Protein AF-A0A7S0DTD4-F1 (afdb_monomer)

Secondary structure (DSSP, 8-state):
--SHHHHHHHHHHHHHHHHHHHT---S--TT----PPP-PPP-----------------PPPP----------------------------------------GGGS-TT--TTT----GGGEEEETTT--EEES--TTSSS-HHHHHHHHTT---EEE-TTSTT-S-B---TTT----TTTEEEEE-SSTT-EEEEEIIIIITTTTTTTSS--TT--EESEETTEE-TTTSPPPPHHHHHHSPP--HHHHHHHHHT-

pLDDT: mean 70.11, std 26.16, range [27.64, 98.12]

Structure (mmCIF, N/CA/C/O backbone):
data_AF-A0A7S0DTD4-F1
#
_entry.id   AF-A0A7S0DTD4-F1
#
loop_
_atom_site.group_PDB
_atom_site.id
_atom_site.type_symbol
_atom_site.label_atom_id
_atom_site.label_alt_id
_atom_site.label_comp_id
_atom_site.label_asym_id
_atom_site.label_entity_id
_atom_site.label_seq_id
_atom_site.pdbx_PDB_ins_code
_atom_site.Cartn_x
_atom_site.Cartn_y
_atom_site.Cartn_z
_atom_site.occupancy
_atom_site.B_iso_or_equiv
_atom_site.auth_seq_id
_atom_site.auth_comp_id
_atom_site.auth_asym_id
_atom_site.auth_atom_id
_atom_site.pdbx_PDB_model_num
ATOM 1 N N . MET A 1 1 ? 15.353 18.190 24.095 1.00 38.94 1 MET A N 1
ATOM 2 C CA . MET A 1 1 ? 14.547 17.124 24.740 1.00 38.94 1 MET A CA 1
ATOM 3 C C . MET A 1 1 ? 13.412 16.581 23.848 1.00 38.94 1 MET A C 1
ATOM 5 O O . MET A 1 1 ? 12.470 16.017 24.377 1.00 38.94 1 MET A O 1
ATOM 9 N N . ALA A 1 2 ? 13.501 16.670 22.510 1.00 36.34 2 ALA A N 1
ATOM 10 C CA . ALA A 1 2 ? 12.445 16.195 21.594 1.00 36.34 2 ALA A CA 1
ATOM 11 C C . ALA A 1 2 ? 12.795 14.903 20.817 1.00 36.34 2 ALA A C 1
ATOM 13 O O . ALA A 1 2 ? 11.967 14.399 20.073 1.00 36.34 2 ALA A O 1
ATOM 14 N N . GLN A 1 3 ? 14.006 14.352 20.986 1.00 34.81 3 GLN A N 1
ATOM 15 C CA . GLN A 1 3 ? 14.456 13.144 20.270 1.00 34.81 3 GLN A CA 1
ATOM 16 C C . GLN A 1 3 ? 14.185 11.826 21.020 1.00 34.81 3 GLN A C 1
ATOM 18 O O . GLN A 1 3 ? 14.247 10.762 20.417 1.00 34.81 3 GLN A O 1
ATOM 23 N N . LEU A 1 4 ? 13.847 11.872 22.315 1.00 32.34 4 LEU A N 1
ATOM 24 C CA . LEU A 1 4 ? 13.634 10.663 23.128 1.00 32.34 4 LEU A CA 1
ATOM 25 C C . LEU A 1 4 ? 12.257 10.002 22.911 1.00 32.34 4 LEU A C 1
ATOM 27 O O . LEU A 1 4 ? 12.098 8.826 23.214 1.00 32.34 4 LEU A O 1
ATOM 31 N N . THR A 1 5 ? 11.272 10.713 22.354 1.00 44.94 5 THR A N 1
ATOM 32 C CA . THR A 1 5 ? 9.914 10.185 22.121 1.00 44.94 5 THR A CA 1
ATOM 33 C C . THR A 1 5 ? 9.773 9.425 20.799 1.00 44.94 5 THR A C 1
ATOM 35 O O . THR A 1 5 ? 9.003 8.472 20.733 1.00 44.94 5 THR A O 1
ATOM 38 N N . GLN A 1 6 ? 10.546 9.776 19.764 1.00 38.22 6 GLN A N 1
ATOM 39 C CA . GLN A 1 6 ? 10.507 9.077 18.469 1.00 38.22 6 GLN A CA 1
ATOM 40 C C . GLN A 1 6 ? 11.077 7.652 18.546 1.00 38.22 6 GLN A C 1
ATOM 42 O O . GLN A 1 6 ? 10.524 6.735 17.943 1.00 38.22 6 GLN A O 1
ATOM 47 N N . VAL A 1 7 ? 12.141 7.450 19.331 1.00 42.28 7 VAL A N 1
ATOM 48 C CA . VAL A 1 7 ? 12.757 6.125 19.528 1.00 42.28 7 VAL A CA 1
ATOM 49 C C . VAL A 1 7 ? 11.828 5.192 20.314 1.00 42.28 7 VAL A C 1
ATOM 51 O O . VAL A 1 7 ? 11.725 4.015 19.985 1.00 42.28 7 VAL A O 1
ATOM 54 N N . GLY A 1 8 ? 11.091 5.723 21.299 1.00 35.44 8 GLY A N 1
ATOM 55 C CA . GLY A 1 8 ? 10.138 4.944 22.097 1.00 35.44 8 GLY A CA 1
ATOM 56 C C . GLY A 1 8 ? 8.933 4.444 21.295 1.00 35.44 8 GLY A C 1
ATOM 57 O O . GLY A 1 8 ? 8.544 3.292 21.448 1.00 35.44 8 GLY A O 1
ATOM 58 N N . MET A 1 9 ? 8.388 5.264 20.389 1.00 38.97 9 MET A N 1
ATOM 59 C CA . MET A 1 9 ? 7.273 4.845 19.526 1.00 38.97 9 MET A CA 1
ATOM 60 C C . MET A 1 9 ? 7.714 3.818 18.478 1.00 38.97 9 MET A C 1
ATOM 62 O O . MET A 1 9 ? 6.978 2.873 18.227 1.00 38.97 9 MET A O 1
ATOM 66 N N . SER A 1 10 ? 8.923 3.955 17.916 1.00 44.69 10 SER A N 1
ATOM 67 C CA . SER A 1 10 ? 9.484 2.965 16.985 1.00 44.69 10 SER A CA 1
ATOM 68 C C . SER A 1 10 ? 9.767 1.621 17.667 1.00 44.69 10 SER A C 1
ATOM 70 O O . SER A 1 10 ? 9.469 0.589 17.080 1.00 44.69 10 SER A O 1
ATOM 72 N N . GLN A 1 11 ? 10.251 1.619 18.916 1.00 49.25 11 GLN A N 1
ATOM 73 C CA . GLN A 1 11 ? 10.442 0.388 19.696 1.00 49.25 11 GLN A CA 1
ATOM 74 C C . GLN A 1 11 ? 9.122 -0.250 20.137 1.00 49.25 11 GLN A C 1
ATOM 76 O O . GLN A 1 11 ? 8.998 -1.469 20.118 1.00 49.25 11 GLN A O 1
ATOM 81 N N . GLN A 1 12 ? 8.120 0.548 20.514 1.00 52.25 12 GLN A N 1
ATOM 82 C CA . GLN A 1 12 ? 6.784 0.032 20.825 1.00 52.25 12 GLN A CA 1
ATOM 83 C C . GLN A 1 12 ? 6.097 -0.531 19.583 1.00 52.25 12 GLN A C 1
ATOM 85 O O . GLN A 1 12 ? 5.457 -1.569 19.679 1.00 52.25 12 GLN A O 1
ATOM 90 N N . MET A 1 13 ? 6.274 0.105 18.423 1.00 53.03 13 MET A N 1
ATOM 91 C CA . MET A 1 13 ? 5.798 -0.406 17.139 1.00 53.03 13 MET A CA 1
ATOM 92 C C . MET A 1 13 ? 6.510 -1.683 16.731 1.00 53.03 13 MET A C 1
ATOM 94 O O . MET A 1 13 ? 5.835 -2.637 16.372 1.00 53.03 13 MET A O 1
ATOM 98 N N . SER A 1 14 ? 7.841 -1.737 16.847 1.00 54.19 14 SER A N 1
ATOM 99 C CA . SER A 1 14 ? 8.597 -2.954 16.555 1.00 54.19 14 SER A CA 1
ATOM 100 C C . SER A 1 14 ? 8.256 -4.080 17.521 1.00 54.19 14 SER A C 1
ATOM 102 O O . SER A 1 14 ? 8.240 -5.230 17.113 1.00 54.19 14 SER A O 1
ATOM 104 N N . GLN A 1 15 ? 7.980 -3.764 18.789 1.00 52.41 15 GLN A N 1
ATOM 105 C CA . GLN A 1 15 ? 7.534 -4.751 19.765 1.00 52.41 15 GLN A CA 1
ATOM 106 C C . GLN A 1 15 ? 6.113 -5.216 19.446 1.00 52.41 15 GLN A C 1
ATOM 108 O O . GLN A 1 15 ? 5.887 -6.407 19.447 1.00 52.41 15 GLN A O 1
ATOM 113 N N . LEU A 1 16 ? 5.184 -4.327 19.079 1.00 54.09 16 LEU A N 1
ATOM 114 C CA . LEU A 1 16 ? 3.826 -4.694 18.661 1.00 54.09 16 LEU A CA 1
ATOM 115 C C . LEU A 1 16 ? 3.810 -5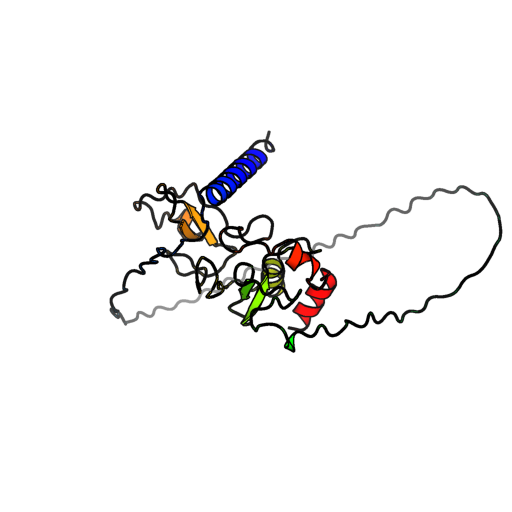.510 17.364 1.00 54.09 16 LEU A C 1
ATOM 117 O O . LEU A 1 16 ? 3.034 -6.452 17.263 1.00 54.09 16 LEU A O 1
ATOM 121 N N . THR A 1 17 ? 4.648 -5.186 16.375 1.00 51.97 17 THR A N 1
ATOM 122 C CA . THR A 1 17 ? 4.766 -5.987 15.149 1.00 51.97 17 THR A CA 1
ATOM 123 C C . THR A 1 17 ? 5.448 -7.318 15.422 1.00 51.97 17 THR A C 1
ATOM 125 O O . THR A 1 17 ? 4.955 -8.333 14.952 1.00 51.97 17 THR A O 1
ATOM 128 N N . GLN A 1 18 ? 6.505 -7.346 16.238 1.00 56.22 18 GLN A N 1
ATOM 129 C CA . GLN A 1 18 ? 7.125 -8.595 16.680 1.00 56.22 18 GLN A CA 1
ATOM 130 C C . GLN A 1 18 ? 6.192 -9.422 17.557 1.00 56.22 18 GLN A C 1
ATOM 132 O O . GLN A 1 18 ? 6.236 -10.636 17.465 1.00 56.22 18 GLN A O 1
ATOM 137 N N . ASP A 1 19 ? 5.339 -8.811 18.374 1.00 54.50 19 ASP A N 1
ATOM 138 C CA . ASP A 1 19 ? 4.328 -9.506 19.165 1.00 54.50 19 ASP A CA 1
ATOM 139 C C . ASP A 1 19 ? 3.261 -10.078 18.223 1.00 54.50 19 ASP A C 1
ATOM 141 O O . ASP A 1 19 ? 2.965 -11.260 18.319 1.00 54.50 19 ASP A O 1
ATOM 145 N N . ILE A 1 20 ? 2.784 -9.316 17.228 1.00 56.53 20 ILE A N 1
ATOM 146 C CA . ILE A 1 20 ? 1.894 -9.819 16.162 1.00 56.53 20 ILE A CA 1
ATOM 147 C C . ILE A 1 20 ? 2.540 -10.977 15.379 1.00 56.53 20 ILE A C 1
ATOM 149 O O . ILE A 1 20 ? 1.871 -11.968 15.093 1.00 56.53 20 ILE A O 1
ATOM 153 N N . ASP A 1 21 ? 3.835 -10.894 15.073 1.00 48.19 21 ASP A N 1
ATOM 154 C CA . ASP A 1 21 ? 4.578 -11.939 14.361 1.00 48.19 21 ASP A CA 1
ATOM 155 C C . ASP A 1 21 ? 4.869 -13.164 15.267 1.00 48.19 21 ASP A C 1
ATOM 157 O O . ASP A 1 21 ? 4.827 -14.306 14.807 1.00 48.19 21 ASP A O 1
ATOM 161 N N . ASN A 1 22 ? 5.105 -12.954 16.569 1.00 45.22 22 ASN A N 1
ATOM 162 C CA . ASN A 1 22 ? 5.351 -13.987 17.587 1.00 45.22 22 ASN A CA 1
ATOM 163 C C . ASN A 1 22 ? 4.065 -14.656 18.096 1.00 45.22 22 ASN A C 1
ATOM 165 O O . ASN A 1 22 ? 4.146 -15.721 18.712 1.00 45.22 22 ASN A O 1
ATOM 169 N N . LEU A 1 23 ? 2.885 -14.091 17.812 1.00 47.66 23 LEU A N 1
ATOM 170 C CA . LEU A 1 23 ? 1.573 -14.678 18.114 1.00 47.66 23 LEU A CA 1
ATOM 171 C C . LEU A 1 23 ? 1.277 -15.959 17.311 1.00 47.66 23 LEU A C 1
ATOM 173 O O . LEU A 1 23 ? 0.186 -16.512 17.422 1.00 47.66 23 LEU A O 1
ATOM 177 N N . GLY A 1 24 ? 2.231 -16.470 16.524 1.00 37.09 24 GLY A N 1
ATOM 178 C CA . GLY A 1 24 ? 2.063 -17.745 15.839 1.00 37.09 24 GLY A CA 1
ATOM 179 C C . GLY A 1 24 ? 0.917 -17.695 14.836 1.00 37.09 24 GLY A C 1
ATOM 180 O O . GLY A 1 24 ? 0.176 -18.665 14.709 1.00 37.09 24 GLY A O 1
ATOM 181 N N . ILE A 1 25 ? 0.804 -16.591 14.083 1.00 47.31 25 ILE A N 1
ATOM 182 C CA . ILE A 1 25 ? -0.035 -16.475 12.876 1.00 47.31 25 ILE A CA 1
ATOM 183 C C . ILE A 1 25 ? 0.586 -17.318 11.733 1.00 47.31 25 ILE A C 1
ATOM 185 O O . ILE A 1 25 ? 0.776 -16.878 10.598 1.00 47.31 25 ILE A O 1
ATOM 189 N N . GLY A 1 26 ? 0.991 -18.538 12.077 1.00 37.09 26 GLY A N 1
ATOM 190 C CA . GLY A 1 26 ? 1.369 -19.621 11.199 1.00 37.09 26 GLY A CA 1
ATOM 191 C C . GLY A 1 26 ? 0.138 -20.488 10.979 1.00 37.09 26 GLY A C 1
ATOM 192 O O . GLY A 1 26 ? -0.360 -21.142 11.888 1.00 37.09 26 GLY A O 1
ATOM 193 N N . ASP A 1 27 ? -0.316 -20.468 9.734 1.00 35.94 27 ASP A N 1
ATOM 194 C CA . ASP A 1 27 ? -0.953 -21.591 9.050 1.00 35.94 27 ASP A CA 1
ATOM 195 C C . ASP A 1 27 ? -2.424 -21.926 9.365 1.00 35.94 27 ASP A C 1
ATOM 197 O O . ASP A 1 27 ? -2.963 -22.823 8.719 1.00 35.94 27 ASP A O 1
ATOM 201 N N . ASP A 1 28 ? -3.135 -21.176 10.218 1.00 37.34 28 ASP A N 1
ATOM 202 C CA . ASP A 1 28 ? -4.598 -21.326 10.340 1.00 37.34 28 ASP A CA 1
ATOM 203 C C . ASP A 1 28 ? -5.334 -19.998 10.609 1.00 37.34 28 ASP A C 1
ATOM 205 O O . ASP A 1 28 ? -5.598 -19.609 11.744 1.00 37.34 28 ASP A O 1
ATOM 209 N N . LEU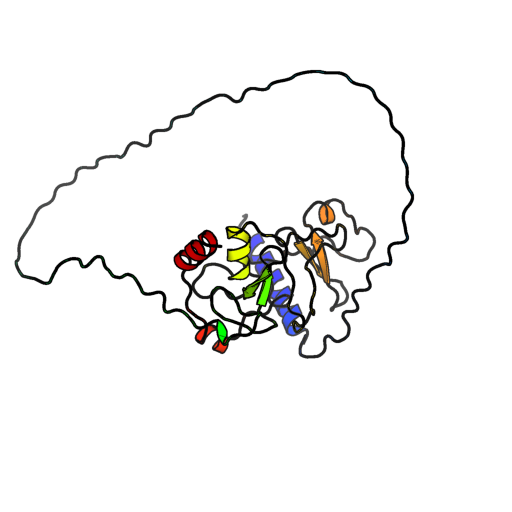 A 1 29 ? -5.666 -19.273 9.532 1.00 43.22 29 LEU A N 1
ATOM 210 C CA . LEU A 1 29 ? -6.486 -18.048 9.557 1.00 43.22 29 LEU A CA 1
ATOM 211 C C . LEU A 1 29 ? -7.905 -18.273 9.007 1.00 43.22 29 LEU A C 1
ATOM 213 O O . LEU A 1 29 ? -8.541 -17.353 8.491 1.00 43.22 29 LEU A O 1
ATOM 217 N N . THR A 1 30 ? -8.450 -19.483 9.138 1.00 35.75 30 THR A N 1
ATOM 218 C CA . THR A 1 30 ? -9.787 -19.832 8.620 1.00 35.75 30 THR A CA 1
ATOM 219 C C . THR A 1 30 ? -10.972 -19.166 9.348 1.00 35.75 30 THR A C 1
ATOM 221 O O . THR A 1 30 ? -12.121 -19.541 9.121 1.00 35.75 30 THR A O 1
ATOM 224 N N . PHE A 1 31 ? -10.753 -18.132 10.170 1.00 32.44 31 PHE A N 1
ATOM 225 C CA . PHE A 1 31 ? -11.816 -17.501 10.962 1.00 32.44 31 PHE A CA 1
ATOM 226 C C . PHE A 1 31 ? -11.745 -15.963 11.050 1.00 32.44 31 PHE A C 1
ATOM 228 O O . PHE A 1 31 ? -12.064 -15.372 12.078 1.00 32.44 31 PHE A O 1
ATOM 235 N N . LEU A 1 32 ? -11.372 -15.271 9.968 1.00 36.03 32 LEU A N 1
ATOM 236 C CA . LEU A 1 32 ? -11.686 -13.841 9.815 1.00 36.03 32 LEU A CA 1
ATOM 237 C C . LEU A 1 32 ? -13.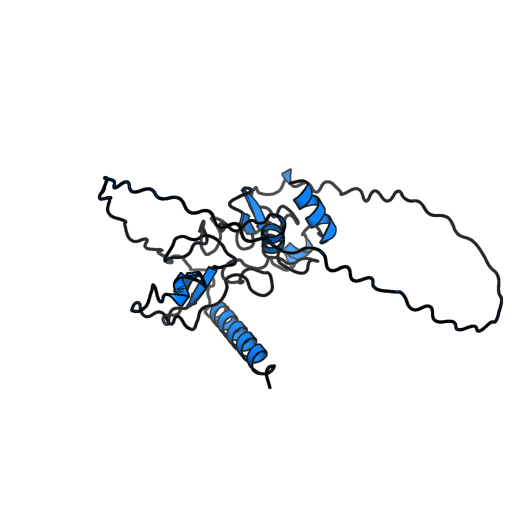045 -13.684 9.122 1.00 36.03 32 LEU A C 1
ATOM 239 O O . LEU A 1 32 ? -13.141 -13.359 7.939 1.00 36.03 32 LEU A O 1
ATOM 243 N N . GLU A 1 33 ? -14.126 -13.930 9.863 1.00 31.98 33 GLU A N 1
ATOM 244 C CA . GLU A 1 33 ? -15.475 -13.619 9.390 1.00 31.98 33 GLU A CA 1
ATOM 245 C C . GLU A 1 33 ? -15.704 -12.099 9.511 1.00 31.98 33 GLU A C 1
ATOM 247 O O . GLU A 1 33 ? -16.175 -11.582 10.527 1.00 31.98 33 GLU A O 1
ATOM 252 N N . PHE A 1 34 ? -15.334 -11.352 8.464 1.00 38.41 34 PHE A N 1
ATOM 253 C CA . PHE A 1 34 ? -15.694 -9.942 8.295 1.00 38.41 34 PHE A CA 1
ATOM 254 C C . PHE A 1 34 ? -17.214 -9.816 8.138 1.00 38.41 34 PHE A C 1
ATOM 256 O O . PHE A 1 34 ? -17.754 -9.743 7.032 1.00 38.41 34 PHE A O 1
ATOM 263 N N . LYS A 1 35 ? -17.936 -9.794 9.259 1.00 27.64 35 LYS A N 1
ATOM 264 C CA . LYS A 1 35 ? -19.388 -9.627 9.257 1.00 27.64 35 LYS A CA 1
ATOM 265 C C . LYS A 1 35 ? -19.740 -8.169 8.963 1.00 27.64 35 LYS A C 1
ATOM 267 O O . LYS A 1 35 ? -19.793 -7.316 9.850 1.00 27.64 35 LYS A O 1
ATOM 272 N N . LYS A 1 36 ? -19.957 -7.876 7.680 1.00 29.81 36 LYS A N 1
ATOM 273 C CA . LYS A 1 36 ? -20.550 -6.621 7.208 1.00 29.81 36 LYS A CA 1
ATOM 274 C C . LYS A 1 36 ? -21.972 -6.509 7.783 1.00 29.81 36 LYS A C 1
ATOM 276 O O . LYS A 1 36 ? -22.739 -7.459 7.633 1.00 29.81 36 LYS A O 1
ATOM 281 N N . PRO A 1 37 ? -22.360 -5.404 8.441 1.00 30.61 37 PRO A N 1
ATOM 282 C CA . PRO A 1 37 ? -23.756 -5.208 8.803 1.00 30.61 37 PRO A CA 1
ATOM 283 C C . PRO A 1 37 ? -24.580 -4.990 7.527 1.00 30.61 37 PRO A C 1
ATOM 285 O O . PRO A 1 37 ? -24.232 -4.155 6.690 1.00 30.61 37 PRO A O 1
ATOM 288 N N . GLU A 1 38 ? -25.656 -5.762 7.374 1.00 30.97 38 GLU A N 1
ATOM 289 C CA . GLU A 1 38 ? -26.655 -5.590 6.318 1.00 30.97 38 GLU A CA 1
ATOM 290 C C . GLU A 1 38 ? -27.266 -4.184 6.409 1.00 30.97 38 GLU A C 1
ATOM 292 O O . GLU A 1 38 ? -27.908 -3.821 7.397 1.00 30.97 38 GLU A O 1
ATOM 297 N N . SER A 1 39 ? -27.057 -3.372 5.373 1.00 31.97 39 SER A N 1
ATOM 298 C CA . SER A 1 39 ? -27.744 -2.095 5.206 1.00 31.97 39 SER A CA 1
ATOM 299 C C . SER A 1 39 ? -29.178 -2.356 4.751 1.00 31.97 39 SER A C 1
ATOM 301 O O . SER A 1 39 ? -29.390 -2.851 3.643 1.00 31.97 39 SER A O 1
ATOM 303 N N . LYS A 1 40 ? -30.150 -2.008 5.598 1.00 32.09 40 LYS A N 1
ATOM 304 C CA . LYS A 1 40 ? -31.555 -1.885 5.200 1.00 32.09 40 LYS A CA 1
ATOM 305 C C . LYS A 1 40 ? -31.749 -0.669 4.291 1.00 32.09 40 LYS A C 1
ATOM 307 O O . LYS A 1 40 ? -31.023 0.317 4.391 1.00 32.09 40 LYS A O 1
ATOM 312 N N . GLU A 1 41 ? -32.715 -0.827 3.397 1.00 31.36 41 GLU A N 1
ATOM 313 C CA . GLU A 1 41 ? -33.070 0.031 2.272 1.00 31.36 41 GLU A CA 1
ATOM 314 C C . GLU A 1 41 ? -33.545 1.444 2.654 1.00 31.36 41 GLU A C 1
ATOM 316 O O . GLU A 1 41 ? -33.804 1.766 3.811 1.00 31.36 41 GLU A O 1
ATOM 321 N N . ALA A 1 42 ? -33.600 2.265 1.606 1.00 30.36 42 ALA A N 1
ATOM 322 C CA . ALA A 1 42 ? -33.774 3.707 1.532 1.00 30.36 42 ALA A CA 1
ATOM 323 C C . ALA A 1 42 ? -35.073 4.275 2.120 1.00 30.36 42 ALA A C 1
ATOM 325 O O . ALA A 1 42 ? -36.129 3.664 1.997 1.00 30.36 42 ALA A O 1
ATOM 326 N N . GLU A 1 43 ? -35.012 5.540 2.550 1.00 29.16 43 GLU A N 1
ATOM 327 C CA . GLU A 1 43 ? -36.151 6.454 2.440 1.00 29.16 43 GLU A CA 1
ATOM 328 C C . GLU A 1 43 ? -35.717 7.795 1.828 1.00 29.16 43 GLU A C 1
ATOM 330 O O . GLU A 1 43 ? -34.783 8.468 2.260 1.00 29.16 43 GLU A O 1
ATOM 335 N N . THR A 1 44 ? -36.418 8.111 0.748 1.00 31.98 44 THR A N 1
ATOM 336 C CA . THR A 1 44 ? -36.455 9.331 -0.053 1.00 31.98 44 THR A CA 1
ATOM 337 C C . THR A 1 44 ? -36.959 10.538 0.734 1.00 31.98 44 THR A C 1
ATOM 339 O O . THR A 1 44 ? -37.987 10.424 1.394 1.00 31.98 44 THR A O 1
ATOM 342 N N . TYR A 1 45 ? -36.353 11.712 0.537 1.00 28.95 45 TYR A N 1
ATOM 343 C CA . TYR A 1 45 ? -37.052 12.996 0.660 1.00 28.95 45 TYR A CA 1
ATOM 344 C C . TYR A 1 45 ? -36.613 13.934 -0.467 1.00 28.95 45 TYR A C 1
ATOM 346 O O . TYR A 1 45 ? -35.431 14.229 -0.636 1.00 28.95 45 TYR A O 1
ATOM 354 N N . ASP A 1 46 ? -37.605 14.340 -1.249 1.00 31.53 46 ASP A N 1
ATOM 355 C CA . ASP A 1 46 ? -37.564 15.341 -2.309 1.00 31.53 46 ASP A CA 1
ATOM 356 C C . ASP A 1 46 ? -38.201 16.648 -1.780 1.00 31.53 46 ASP A C 1
ATOM 358 O O . ASP A 1 46 ? -38.930 16.622 -0.788 1.00 31.53 46 ASP A O 1
ATOM 362 N N . GLN A 1 47 ? -37.974 17.743 -2.512 1.00 33.78 47 GLN A N 1
ATOM 363 C CA . GLN A 1 47 ? -38.515 19.113 -2.404 1.00 33.78 47 GLN A CA 1
ATOM 364 C C . GLN A 1 47 ? -37.733 20.175 -1.601 1.00 33.78 47 GLN A C 1
ATOM 366 O O . GLN A 1 47 ? -37.949 20.420 -0.422 1.00 33.78 47 GLN A O 1
ATOM 371 N N . ALA A 1 48 ? -36.853 20.851 -2.353 1.00 31.70 48 ALA A N 1
ATOM 372 C CA . ALA A 1 48 ? -36.955 22.254 -2.795 1.00 31.70 48 ALA A CA 1
ATOM 373 C C . ALA A 1 48 ? -37.292 23.374 -1.789 1.00 31.70 48 ALA A C 1
ATOM 375 O O . ALA A 1 48 ? -38.436 23.481 -1.376 1.00 31.70 48 ALA A O 1
ATOM 376 N N . GLU A 1 49 ? -36.383 24.357 -1.675 1.00 34.75 49 GLU A N 1
ATOM 377 C CA . GLU A 1 49 ? -36.725 25.790 -1.731 1.00 34.75 49 GLU A CA 1
ATOM 378 C C . GLU A 1 49 ? -35.632 26.604 -2.455 1.00 34.75 49 GLU A C 1
ATOM 380 O O . GLU A 1 49 ? -34.432 26.403 -2.271 1.00 34.75 49 GLU A O 1
ATOM 385 N N . ARG A 1 50 ? -36.087 27.517 -3.323 1.00 34.88 50 ARG A N 1
ATOM 386 C CA . ARG A 1 50 ? -35.316 28.574 -3.989 1.00 34.88 50 ARG A CA 1
ATOM 387 C C . ARG A 1 50 ? -35.257 29.791 -3.071 1.00 34.88 50 ARG A C 1
ATOM 389 O O . ARG A 1 50 ? -36.326 30.289 -2.742 1.00 34.88 50 ARG A O 1
ATOM 396 N N . VAL A 1 51 ? -34.079 30.368 -2.843 1.00 39.00 51 VAL A N 1
ATOM 397 C CA . VAL A 1 51 ? -33.900 31.828 -2.722 1.00 39.00 51 VAL A CA 1
ATOM 398 C C . VAL A 1 51 ? -32.502 32.158 -3.244 1.00 39.00 51 VAL A C 1
ATOM 400 O O . VAL A 1 51 ? -31.515 31.619 -2.751 1.00 39.00 51 VAL A O 1
ATOM 403 N N . GLY A 1 52 ? -32.430 32.982 -4.289 1.00 31.23 52 GLY A N 1
ATOM 404 C CA . GLY A 1 52 ? -31.176 33.569 -4.747 1.00 31.23 52 GLY A CA 1
ATOM 405 C C . GLY A 1 52 ? -30.784 34.757 -3.876 1.00 31.23 52 GLY A C 1
ATOM 406 O O . GLY A 1 52 ? -31.652 35.395 -3.288 1.00 31.23 52 GLY A O 1
ATOM 407 N N . ASN A 1 53 ? -29.488 35.037 -3.817 1.00 34.00 53 ASN A N 1
ATOM 408 C CA . ASN A 1 53 ? -28.953 36.384 -3.969 1.00 34.00 53 ASN A CA 1
ATOM 409 C C . ASN A 1 53 ? -27.450 36.292 -4.228 1.00 34.00 53 ASN A C 1
ATOM 411 O O . ASN A 1 53 ? -26.737 35.518 -3.588 1.00 34.00 53 ASN A O 1
ATOM 415 N N . ASP A 1 54 ? -27.054 37.067 -5.226 1.00 36.84 54 ASP A N 1
ATOM 416 C CA . ASP A 1 54 ? -25.700 37.433 -5.599 1.00 36.84 54 ASP A CA 1
ATOM 417 C C . ASP A 1 54 ? -24.964 38.084 -4.422 1.00 36.84 54 ASP A C 1
ATOM 419 O O . ASP A 1 54 ? -25.596 38.783 -3.636 1.00 36.84 54 ASP A O 1
ATOM 423 N N . ASP A 1 55 ? -23.651 37.865 -4.330 1.00 37.91 55 ASP A N 1
ATOM 424 C CA . ASP A 1 55 ? -22.682 38.913 -3.992 1.00 37.91 55 ASP A CA 1
ATOM 425 C C . ASP A 1 55 ? -21.263 38.425 -4.337 1.00 37.91 55 ASP A C 1
ATOM 427 O O . ASP A 1 55 ? -20.731 37.460 -3.780 1.00 37.91 55 ASP A O 1
ATOM 431 N N . ASP A 1 56 ? -20.692 39.102 -5.332 1.00 38.81 56 ASP A N 1
ATOM 432 C CA . ASP A 1 56 ? -19.313 39.036 -5.795 1.00 38.81 56 ASP A CA 1
ATOM 433 C C . ASP A 1 56 ? -18.334 39.495 -4.702 1.00 38.81 56 ASP A C 1
ATOM 435 O O . ASP A 1 56 ? -18.378 40.649 -4.280 1.00 38.81 56 ASP A O 1
ATOM 439 N N . GLU A 1 57 ? -17.348 38.667 -4.336 1.00 39.09 57 GLU A N 1
ATOM 440 C CA . GLU A 1 57 ? -16.117 39.190 -3.732 1.00 39.09 57 GLU A CA 1
ATOM 441 C C . GLU A 1 57 ? -14.869 38.460 -4.247 1.00 39.09 57 GLU A C 1
ATOM 443 O O . GLU A 1 57 ? -14.485 37.361 -3.840 1.00 39.09 57 GLU A O 1
ATOM 448 N N . LYS A 1 58 ? -14.245 39.131 -5.213 1.00 36.94 58 LYS A N 1
ATOM 449 C CA . LYS A 1 58 ? -12.931 38.879 -5.795 1.00 36.94 58 LYS A CA 1
ATOM 450 C C . LYS A 1 58 ? -11.862 39.282 -4.772 1.00 36.94 58 LYS A C 1
ATOM 452 O O . LYS A 1 58 ? -11.755 40.461 -4.451 1.00 36.94 58 LYS A O 1
ATOM 457 N N . SER A 1 59 ? -11.041 38.340 -4.307 1.00 40.19 59 SER A N 1
ATOM 458 C CA . SER A 1 59 ? -9.805 38.659 -3.576 1.00 40.19 59 SER A CA 1
ATOM 459 C C . SER A 1 59 ? -8.582 38.304 -4.417 1.00 40.19 59 SER A C 1
ATOM 461 O O . SER A 1 59 ? -8.420 37.195 -4.927 1.00 40.19 59 SER A O 1
ATOM 463 N N . GLU A 1 60 ? -7.772 39.333 -4.623 1.00 36.19 60 GLU A N 1
ATOM 464 C CA . GLU A 1 60 ? -6.585 39.389 -5.461 1.00 36.19 60 GLU A CA 1
ATOM 465 C C . GLU A 1 60 ? -5.370 38.870 -4.674 1.00 36.19 60 GLU A C 1
ATOM 467 O O . GLU A 1 60 ? -5.149 39.253 -3.525 1.00 36.19 60 GLU A O 1
ATOM 472 N N . LEU A 1 61 ? -4.580 37.988 -5.289 1.00 38.41 61 LEU A N 1
ATOM 473 C CA . LEU A 1 61 ? -3.260 37.582 -4.799 1.00 38.41 61 LEU A CA 1
ATOM 474 C C . LEU A 1 61 ? -2.207 38.519 -5.408 1.00 38.41 61 LEU A C 1
ATOM 476 O O . LEU A 1 61 ? -2.207 38.668 -6.632 1.00 38.41 61 LEU A O 1
ATOM 480 N N . PRO A 1 62 ? -1.308 39.131 -4.616 1.00 43.19 62 PRO A N 1
ATOM 481 C CA . PRO A 1 62 ? -0.249 39.955 -5.166 1.00 43.19 62 PRO A CA 1
ATOM 482 C C . PRO A 1 62 ? 0.943 39.128 -5.656 1.00 43.19 62 PRO A C 1
ATOM 484 O O . PRO A 1 62 ? 1.253 38.036 -5.178 1.00 43.19 62 PRO A O 1
ATOM 487 N N . GLU A 1 63 ? 1.573 39.736 -6.648 1.00 36.66 63 GLU A N 1
ATOM 488 C CA . GLU A 1 63 ? 2.638 39.286 -7.524 1.00 36.66 63 GLU A CA 1
ATOM 489 C C . GLU A 1 63 ? 4.014 39.178 -6.839 1.00 36.66 63 GLU A C 1
ATOM 491 O O . GLU A 1 63 ? 4.323 39.901 -5.896 1.00 36.66 63 GLU A O 1
ATOM 496 N N . ASN A 1 64 ? 4.844 38.301 -7.412 1.00 38.81 64 ASN A N 1
ATOM 497 C CA . ASN A 1 64 ? 6.294 38.420 -7.609 1.00 38.81 64 ASN A CA 1
ATOM 498 C C . ASN A 1 64 ? 7.173 38.827 -6.412 1.00 38.81 64 ASN A C 1
ATOM 500 O O . ASN A 1 64 ? 7.332 40.002 -6.086 1.00 38.81 64 ASN A O 1
ATOM 504 N N . PHE A 1 65 ? 7.896 37.838 -5.879 1.00 34.19 65 PHE A N 1
ATOM 505 C CA . PHE A 1 65 ? 9.144 38.062 -5.154 1.00 34.19 65 PHE A CA 1
ATOM 506 C C . PHE A 1 65 ? 10.276 37.311 -5.867 1.00 34.19 65 PHE A C 1
ATOM 508 O O . PHE A 1 65 ? 10.441 36.102 -5.703 1.00 34.19 65 PHE A O 1
ATOM 515 N N . ASP A 1 66 ? 11.011 38.048 -6.699 1.00 35.72 66 ASP A N 1
ATOM 516 C CA . ASP A 1 66 ? 12.318 37.671 -7.233 1.00 35.72 66 ASP A CA 1
ATOM 517 C C . ASP A 1 66 ? 13.324 37.535 -6.082 1.00 35.72 66 ASP A C 1
ATOM 519 O O . ASP A 1 66 ? 13.446 38.427 -5.238 1.00 35.72 66 ASP A O 1
ATOM 523 N N . MET A 1 67 ? 14.076 36.434 -6.053 1.00 40.66 67 MET A N 1
ATOM 524 C CA . MET A 1 67 ? 15.255 36.320 -5.197 1.00 40.66 67 MET A CA 1
ATOM 525 C C . MET A 1 67 ? 16.396 35.661 -5.974 1.00 40.66 67 MET A C 1
ATOM 527 O O . MET A 1 67 ? 16.553 34.440 -5.996 1.00 40.66 67 MET A O 1
ATOM 531 N N . ASP A 1 68 ? 17.178 36.519 -6.628 1.00 33.91 68 ASP A N 1
ATOM 532 C CA . ASP A 1 68 ? 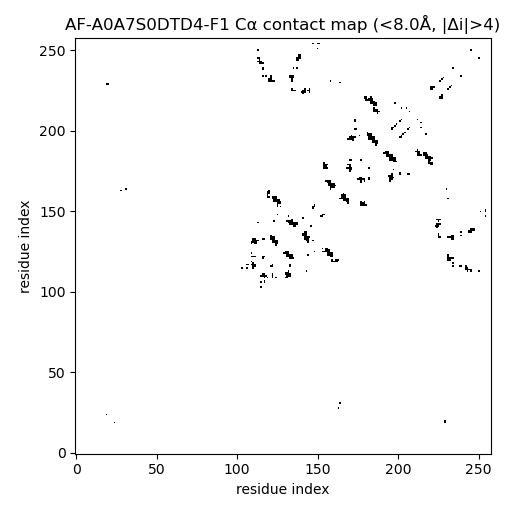18.488 36.224 -7.200 1.00 33.91 68 ASP A CA 1
ATOM 533 C C . ASP A 1 68 ? 19.439 35.679 -6.125 1.00 33.91 68 ASP A C 1
ATOM 535 O O . ASP A 1 68 ? 19.668 36.308 -5.089 1.00 33.91 68 ASP A O 1
ATOM 539 N N . MET A 1 69 ? 20.039 34.514 -6.381 1.00 41.78 69 MET A N 1
ATOM 540 C CA . MET A 1 69 ? 21.125 33.970 -5.566 1.00 41.78 69 MET A CA 1
ATOM 541 C C . MET A 1 69 ? 22.441 34.110 -6.333 1.00 41.78 69 MET A C 1
ATOM 543 O O . MET A 1 69 ? 22.804 33.272 -7.159 1.00 41.78 69 MET A O 1
ATOM 547 N N . GLN A 1 70 ? 23.150 35.205 -6.051 1.00 36.28 70 GLN A N 1
ATOM 548 C CA . GLN A 1 70 ? 24.508 35.456 -6.520 1.00 36.28 70 GLN A CA 1
ATOM 549 C C . GLN A 1 70 ? 25.499 34.389 -6.029 1.00 36.28 70 GLN A C 1
ATOM 551 O O . GLN A 1 70 ? 25.591 34.058 -4.847 1.00 36.28 70 GLN A O 1
ATOM 556 N N . VAL A 1 71 ? 26.306 33.936 -6.984 1.00 37.28 71 VAL A N 1
ATOM 557 C CA . VAL A 1 71 ? 27.505 33.107 -6.844 1.00 37.28 71 VAL A CA 1
ATOM 558 C C . VAL A 1 71 ? 28.646 33.939 -6.235 1.00 37.28 71 VAL A C 1
ATOM 560 O O . VAL A 1 71 ? 28.918 35.027 -6.748 1.00 37.28 71 VAL A O 1
ATOM 563 N N . PRO A 1 72 ? 29.380 33.462 -5.212 1.00 39.22 72 PRO A N 1
ATOM 564 C CA . PRO A 1 72 ? 30.622 34.097 -4.804 1.00 39.22 72 PRO A CA 1
ATOM 565 C C . PRO A 1 72 ? 31.814 33.492 -5.556 1.00 39.22 72 PRO A C 1
ATOM 567 O O . PRO A 1 72 ? 32.182 32.334 -5.360 1.00 39.22 72 PRO A O 1
ATOM 570 N N . SER A 1 73 ? 32.446 34.322 -6.387 1.00 31.66 73 SER A N 1
ATOM 571 C CA . SER A 1 73 ? 33.800 34.118 -6.904 1.00 31.66 73 SER A CA 1
ATOM 572 C C . SER A 1 73 ? 34.818 34.214 -5.765 1.00 31.66 73 SER A C 1
ATOM 574 O O . SER A 1 73 ? 34.916 35.246 -5.103 1.00 31.66 73 SER A O 1
ATOM 576 N N . GLY A 1 74 ? 35.598 33.152 -5.561 1.00 32.12 74 GLY A N 1
ATOM 577 C CA . GLY A 1 74 ? 36.718 33.100 -4.623 1.00 32.12 74 GLY A CA 1
ATOM 578 C C . GLY A 1 74 ? 38.005 32.700 -5.339 1.00 32.12 74 GLY A C 1
ATOM 579 O O . GLY A 1 74 ? 38.166 31.565 -5.769 1.00 32.12 74 GLY A O 1
ATOM 580 N N . THR A 1 75 ? 38.903 33.667 -5.476 1.00 31.23 75 THR A N 1
ATOM 581 C CA . THR A 1 75 ? 40.267 33.577 -6.008 1.00 31.23 75 THR A CA 1
ATOM 582 C C . THR A 1 75 ? 41.199 32.786 -5.082 1.00 31.23 75 THR A C 1
ATOM 584 O O . THR A 1 75 ? 41.195 33.026 -3.877 1.00 31.23 75 THR A O 1
ATOM 587 N N . GLY A 1 76 ? 42.070 31.935 -5.634 1.00 31.62 76 GLY A N 1
ATOM 588 C CA . GLY A 1 76 ? 43.134 31.272 -4.872 1.00 31.62 76 GLY A CA 1
ATOM 589 C C . GLY A 1 76 ? 44.087 30.469 -5.758 1.00 31.62 76 GLY A C 1
ATOM 590 O O . GLY A 1 76 ? 43.835 29.314 -6.070 1.00 31.62 76 GLY A O 1
ATOM 591 N N . SER A 1 77 ? 45.170 31.114 -6.176 1.00 35.56 77 SER A N 1
ATOM 592 C CA . SER A 1 77 ? 46.293 30.594 -6.962 1.00 35.56 77 SER A CA 1
ATOM 593 C C . SER A 1 77 ? 47.265 29.734 -6.141 1.00 35.56 77 SER A C 1
ATOM 595 O O . SER A 1 77 ? 47.711 30.193 -5.092 1.00 35.56 77 SER A O 1
ATOM 597 N N . ALA A 1 78 ? 47.705 28.588 -6.674 1.00 35.41 78 ALA A N 1
ATOM 598 C CA . ALA A 1 78 ? 49.041 28.022 -6.434 1.00 35.41 78 ALA A CA 1
ATOM 599 C C . ALA A 1 78 ? 49.418 27.018 -7.545 1.00 35.41 78 ALA A C 1
ATOM 601 O O . ALA A 1 78 ? 48.587 26.233 -7.989 1.00 35.41 78 ALA A O 1
ATOM 602 N N . GLN A 1 79 ? 50.665 27.122 -8.007 1.00 34.72 79 GLN A N 1
ATOM 603 C CA . GLN A 1 79 ? 51.294 26.442 -9.147 1.00 34.72 79 GLN A CA 1
ATOM 604 C C . GLN A 1 79 ? 52.006 25.127 -8.760 1.00 34.72 79 GLN A C 1
ATOM 606 O O . GLN A 1 79 ? 52.185 24.866 -7.572 1.00 34.72 79 GLN A O 1
ATOM 611 N N . LEU A 1 80 ? 52.520 24.454 -9.811 1.00 38.19 80 LEU A N 1
ATOM 612 C CA . LEU A 1 80 ? 53.562 23.402 -9.915 1.00 38.19 80 LEU A CA 1
ATOM 613 C C . LEU A 1 80 ? 53.029 21.963 -10.071 1.00 38.19 80 LEU A C 1
ATOM 615 O O . LEU A 1 80 ? 52.171 21.555 -9.302 1.00 38.19 80 LEU A O 1
ATOM 619 N N . GLU A 1 81 ? 53.525 21.084 -10.950 1.00 36.50 81 GLU A N 1
ATOM 620 C CA . GLU A 1 81 ? 54.306 21.118 -12.208 1.00 36.50 81 GLU A CA 1
ATOM 621 C C . GLU A 1 81 ? 54.350 19.648 -12.722 1.00 36.50 81 GLU A C 1
ATOM 623 O O . GLU A 1 81 ? 54.372 18.728 -11.909 1.00 36.50 81 GLU A O 1
ATOM 628 N N . ASP A 1 82 ? 54.316 19.462 -14.048 1.00 35.94 82 ASP A N 1
ATOM 629 C CA . ASP A 1 82 ? 54.757 18.330 -14.900 1.00 35.94 82 ASP A CA 1
ATOM 630 C C . ASP A 1 82 ? 54.698 16.845 -14.443 1.00 35.94 82 ASP A C 1
ATOM 632 O O . ASP A 1 82 ? 55.345 16.431 -13.486 1.00 35.94 82 ASP A O 1
ATOM 636 N N . LEU A 1 83 ? 54.092 15.975 -15.281 1.00 39.75 83 LEU A N 1
ATOM 637 C CA . LEU A 1 83 ? 54.814 15.017 -16.155 1.00 39.75 83 LEU A CA 1
ATOM 638 C C . L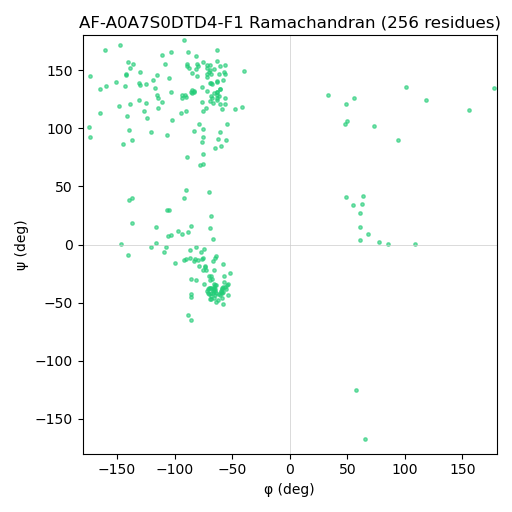EU A 1 83 ? 53.869 14.095 -16.977 1.00 39.75 83 LEU A C 1
ATOM 640 O O . LEU A 1 83 ? 52.908 13.518 -16.484 1.00 39.75 83 LEU A O 1
ATOM 644 N N . LYS A 1 84 ? 54.228 13.978 -18.262 1.00 37.12 84 LYS A N 1
ATOM 645 C CA . LYS A 1 84 ? 53.700 13.210 -19.412 1.00 37.12 84 LYS A CA 1
ATOM 646 C C . LYS A 1 84 ? 53.189 11.766 -19.219 1.00 37.12 84 LYS A C 1
ATOM 648 O O . LYS A 1 84 ? 53.858 10.946 -18.599 1.00 37.12 84 LYS A O 1
ATOM 653 N N . GLY A 1 85 ? 52.209 11.442 -20.078 1.00 29.86 85 GLY A N 1
ATOM 654 C CA . GLY A 1 85 ? 51.983 10.138 -20.735 1.00 29.86 85 GLY A CA 1
ATOM 655 C C . GLY A 1 85 ? 50.639 9.518 -20.346 1.00 29.86 85 GLY A C 1
ATOM 656 O O . GLY A 1 85 ? 50.381 9.364 -19.166 1.00 29.86 85 GLY A O 1
ATOM 657 N N . GLY A 1 86 ? 49.711 9.142 -21.220 1.00 30.08 86 GLY A N 1
ATOM 658 C CA . GLY A 1 86 ? 49.673 8.972 -22.669 1.00 30.08 86 GLY A CA 1
ATOM 659 C C . GLY A 1 86 ? 48.545 7.965 -22.933 1.00 30.08 86 GLY A C 1
ATOM 660 O O . GLY A 1 86 ? 48.654 6.845 -22.451 1.00 30.08 86 GLY A O 1
ATOM 661 N N . ASP A 1 87 ? 47.501 8.434 -23.624 1.00 36.72 87 ASP A N 1
ATOM 662 C CA . ASP A 1 87 ? 46.450 7.732 -24.386 1.00 36.72 87 ASP A CA 1
ATOM 663 C C . ASP A 1 87 ? 45.589 6.650 -23.706 1.00 36.72 87 ASP A C 1
ATOM 665 O O . ASP A 1 87 ? 46.113 5.688 -23.166 1.00 36.72 87 ASP A O 1
ATOM 669 N N . LEU A 1 88 ? 44.256 6.812 -23.782 1.00 42.88 88 LEU A N 1
ATOM 670 C CA . LEU A 1 88 ? 43.289 5.873 -24.388 1.00 42.88 88 LEU A CA 1
ATOM 671 C C . LEU A 1 88 ? 41.876 6.518 -24.389 1.00 42.88 88 LEU A C 1
ATOM 673 O O . LEU A 1 88 ? 41.218 6.594 -23.355 1.00 42.88 88 LEU A O 1
ATOM 677 N N . ASP A 1 89 ? 41.499 7.028 -25.568 1.00 40.12 89 ASP A N 1
ATOM 678 C CA . ASP A 1 89 ? 40.184 6.991 -26.245 1.00 40.12 89 ASP A CA 1
ATOM 679 C C . ASP A 1 89 ? 38.914 7.352 -25.438 1.00 40.12 89 ASP A C 1
ATOM 681 O O . ASP A 1 89 ? 38.469 6.625 -24.559 1.00 40.12 89 ASP A O 1
ATOM 685 N N . ALA A 1 90 ? 38.359 8.553 -25.632 1.00 45.12 90 ALA A N 1
ATOM 686 C CA . ALA A 1 90 ? 37.358 8.896 -26.658 1.00 45.12 90 ALA A CA 1
ATOM 687 C C . ALA A 1 90 ? 35.958 8.327 -26.354 1.00 45.12 90 ALA A C 1
ATOM 689 O O . ALA A 1 90 ? 35.671 7.155 -26.575 1.00 45.12 90 ALA A O 1
ATOM 690 N N . ASP A 1 91 ? 35.110 9.234 -25.863 1.00 43.09 91 ASP A N 1
ATOM 691 C CA . ASP A 1 91 ? 33.676 9.099 -25.624 1.00 43.09 91 ASP A CA 1
ATOM 692 C C . ASP A 1 91 ? 32.931 8.361 -26.753 1.00 43.09 91 ASP A C 1
ATOM 694 O O . ASP A 1 91 ? 32.837 8.861 -27.877 1.00 43.09 91 ASP A O 1
ATOM 698 N N . ASP A 1 92 ? 32.328 7.215 -26.426 1.00 40.00 92 ASP A N 1
ATOM 699 C CA . ASP A 1 92 ? 31.228 6.620 -27.190 1.00 40.00 92 ASP A CA 1
ATOM 700 C C . ASP A 1 92 ? 29.905 6.907 -26.449 1.00 40.00 92 ASP A C 1
ATOM 702 O O . ASP A 1 92 ? 29.664 6.340 -25.381 1.00 40.00 92 ASP A O 1
ATOM 706 N N . PRO A 1 93 ? 29.038 7.808 -26.949 1.00 46.22 93 PRO A N 1
ATOM 707 C CA . PRO A 1 93 ? 27.768 8.139 -26.318 1.00 46.22 93 PRO A CA 1
ATOM 708 C C . PRO A 1 93 ? 26.644 7.230 -26.838 1.00 46.22 93 PRO A C 1
ATOM 710 O O . PRO A 1 93 ? 25.578 7.724 -27.208 1.00 46.22 93 PRO A O 1
ATOM 713 N N . ASN A 1 94 ? 26.873 5.916 -26.900 1.00 42.31 94 ASN A N 1
ATOM 714 C CA . ASN A 1 94 ? 25.865 4.967 -27.370 1.00 42.31 94 ASN A CA 1
ATOM 715 C C . ASN A 1 94 ? 25.757 3.688 -26.528 1.00 42.31 94 ASN A C 1
ATOM 717 O O . ASN A 1 94 ? 25.484 2.611 -27.055 1.00 42.31 94 ASN A O 1
ATOM 721 N N . ASP A 1 95 ? 25.857 3.811 -25.203 1.00 44.34 95 ASP A N 1
ATOM 722 C CA . ASP A 1 95 ? 25.209 2.850 -24.307 1.00 44.34 95 ASP A CA 1
ATOM 723 C C . ASP A 1 95 ? 23.710 3.183 -24.230 1.00 44.34 95 ASP A C 1
ATOM 725 O O . ASP A 1 95 ? 23.162 3.610 -23.210 1.00 44.34 95 ASP A O 1
ATOM 729 N N . GLU A 1 96 ? 23.013 2.967 -25.349 1.00 46.97 96 GLU A N 1
ATOM 730 C CA . GLU A 1 96 ? 21.624 2.532 -25.300 1.00 46.97 96 GLU A CA 1
ATOM 731 C C . GLU A 1 96 ? 21.630 1.199 -24.555 1.00 46.97 96 GLU A C 1
ATOM 733 O O . GLU A 1 96 ? 21.733 0.126 -25.150 1.00 46.97 96 GLU A O 1
ATOM 738 N N . GLU A 1 97 ? 21.599 1.288 -23.225 1.00 49.62 97 GLU A N 1
ATOM 739 C CA . GLU A 1 97 ? 21.437 0.184 -22.299 1.00 49.62 97 GLU A CA 1
ATOM 740 C C . GLU A 1 97 ? 20.149 -0.529 -22.713 1.00 49.62 97 GLU A C 1
ATOM 742 O O . GLU A 1 97 ? 19.041 -0.146 -22.327 1.00 49.62 97 GLU A O 1
ATOM 747 N N . GLN A 1 98 ? 20.300 -1.503 -23.616 1.00 43.59 98 GLN A N 1
ATOM 748 C CA . GLN A 1 98 ? 19.225 -2.313 -24.147 1.00 43.59 98 GLN A CA 1
ATOM 749 C C . GLN A 1 98 ? 18.534 -2.895 -22.933 1.00 43.59 98 GLN A C 1
ATOM 751 O O . GLN A 1 98 ? 19.053 -3.798 -22.270 1.00 43.59 98 GLN A O 1
ATOM 756 N N . VAL A 1 99 ? 17.374 -2.331 -22.613 1.00 50.31 99 VAL A N 1
ATOM 757 C CA . VAL A 1 99 ? 16.497 -2.835 -21.576 1.00 50.31 99 VAL A CA 1
ATOM 758 C C . VAL A 1 99 ? 16.104 -4.221 -22.059 1.00 50.31 99 VAL A C 1
ATOM 760 O O . VAL A 1 99 ? 15.162 -4.347 -22.836 1.00 50.31 99 VAL A O 1
ATOM 763 N N . LYS A 1 100 ? 16.876 -5.250 -21.673 1.00 47.09 100 LYS A N 1
ATOM 764 C CA . LYS A 1 100 ? 16.595 -6.642 -22.021 1.00 47.09 100 LYS A CA 1
ATOM 765 C C . LYS A 1 100 ? 15.126 -6.858 -21.716 1.00 47.09 100 LYS A C 1
ATOM 767 O O . LYS A 1 100 ? 14.708 -6.670 -20.569 1.00 47.09 100 LYS A O 1
ATOM 772 N N . GLU A 1 101 ? 14.362 -7.156 -22.762 1.00 52.56 101 GLU A N 1
ATOM 773 C CA . GLU A 1 101 ? 12.933 -7.399 -22.680 1.00 52.56 101 GLU A CA 1
ATOM 774 C C . GLU A 1 101 ? 12.755 -8.596 -21.745 1.00 52.56 101 GLU A C 1
ATOM 776 O O . GLU A 1 101 ? 13.015 -9.743 -22.099 1.00 52.56 101 GLU A O 1
ATOM 781 N N . TYR A 1 102 ? 12.467 -8.306 -20.478 1.00 58.91 102 TYR A N 1
ATOM 782 C CA . TYR A 1 102 ? 12.268 -9.334 -19.475 1.00 58.91 102 TYR A CA 1
ATOM 783 C C . TYR A 1 102 ? 10.957 -10.027 -19.825 1.00 58.91 102 TYR A C 1
ATOM 785 O O . TYR A 1 102 ? 9.932 -9.358 -19.963 1.00 58.91 102 TYR A O 1
ATOM 793 N N . ASP A 1 103 ? 10.996 -11.345 -20.022 1.00 64.44 103 ASP A N 1
ATOM 794 C CA . ASP A 1 103 ? 9.850 -12.081 -20.546 1.00 64.44 103 ASP A CA 1
ATOM 795 C C . ASP A 1 103 ? 8.758 -12.268 -19.482 1.00 64.44 103 ASP A C 1
ATOM 797 O O . ASP A 1 103 ? 8.578 -13.333 -18.887 1.00 64.44 103 ASP A O 1
ATOM 801 N N . PHE A 1 104 ? 7.992 -11.202 -19.259 1.00 70.69 104 PHE A N 1
ATOM 802 C CA . PHE A 1 104 ? 6.813 -11.195 -18.402 1.00 70.69 104 PHE A CA 1
ATOM 803 C C . PHE A 1 104 ? 5.687 -12.102 -18.930 1.00 70.69 104 PHE A C 1
ATOM 805 O O . PHE A 1 104 ? 4.724 -12.328 -18.199 1.00 70.69 104 PHE A O 1
ATOM 812 N N . LYS A 1 105 ? 5.766 -12.637 -20.163 1.00 69.56 105 LYS A N 1
ATOM 813 C CA . LYS A 1 105 ? 4.698 -13.474 -20.745 1.00 69.56 105 LYS A CA 1
ATOM 814 C C . LYS A 1 105 ? 4.627 -14.857 -20.109 1.00 69.56 105 LYS A C 1
ATOM 816 O O . LYS A 1 105 ? 3.582 -15.495 -20.168 1.00 69.56 105 LYS A O 1
ATOM 821 N N . THR A 1 106 ? 5.717 -15.309 -19.495 1.00 80.50 106 THR A N 1
ATOM 822 C CA . THR A 1 106 ? 5.765 -16.583 -18.764 1.00 80.50 106 THR A CA 1
ATOM 823 C C . THR A 1 106 ? 5.311 -16.454 -17.310 1.00 80.50 106 THR A C 1
ATOM 825 O O . THR A 1 106 ? 5.091 -17.466 -16.644 1.00 80.50 106 THR A O 1
ATOM 828 N N . LEU A 1 107 ? 5.153 -15.224 -16.808 1.00 86.50 107 LEU A N 1
ATOM 829 C CA . LEU A 1 107 ? 4.813 -14.970 -15.415 1.00 86.50 107 LEU A CA 1
ATOM 830 C C . LEU A 1 107 ? 3.295 -14.968 -15.173 1.00 86.50 107 LEU A C 1
ATOM 832 O O . LEU A 1 107 ? 2.524 -14.578 -16.053 1.00 86.50 107 LEU A O 1
ATOM 836 N N . PRO A 1 108 ? 2.847 -15.327 -13.953 1.00 90.00 108 PRO A N 1
ATOM 837 C CA . PRO A 1 108 ? 1.441 -15.231 -13.569 1.00 90.00 108 PRO A CA 1
ATOM 838 C C . PRO A 1 108 ? 0.890 -13.813 -13.741 1.00 90.00 108 PRO A C 1
ATOM 840 O O . PRO A 1 108 ? 1.622 -12.835 -13.614 1.00 90.00 108 PRO A O 1
ATOM 843 N N . GLU A 1 109 ? -0.421 -13.670 -13.941 1.00 91.62 109 GLU A N 1
ATOM 844 C CA . GLU A 1 109 ? -1.064 -12.360 -14.148 1.00 91.62 109 GLU A CA 1
ATOM 845 C C . GLU A 1 109 ? -0.756 -11.344 -13.024 1.00 91.62 109 GLU A C 1
ATOM 847 O O . GLU A 1 109 ? -0.570 -10.147 -13.287 1.00 91.62 109 GLU A O 1
ATOM 852 N N . HIS A 1 110 ? -0.631 -11.838 -11.786 1.00 93.81 110 HIS A N 1
ATOM 853 C CA . HIS A 1 110 ? -0.413 -11.063 -10.562 1.00 93.81 110 HIS A CA 1
ATOM 854 C C . HIS A 1 110 ? 1.058 -10.727 -10.251 1.00 93.81 110 HIS A C 1
ATOM 856 O O . HI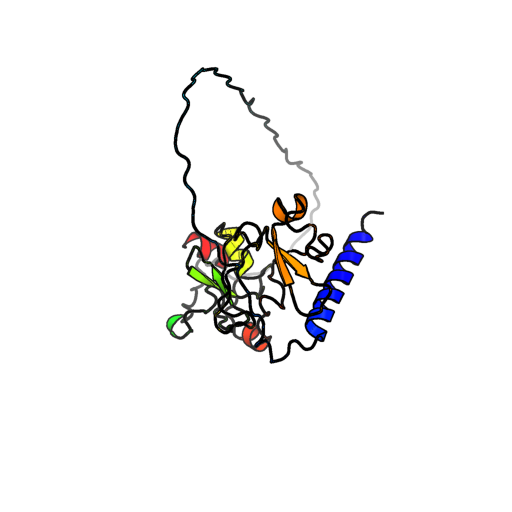S A 1 110 ? 1.380 -10.335 -9.131 1.00 93.81 110 HIS A O 1
ATOM 862 N N . HIS A 1 111 ? 1.971 -10.850 -11.218 1.00 95.06 111 HIS A N 1
ATOM 863 C CA . HIS A 1 111 ? 3.368 -10.463 -11.017 1.00 95.06 111 HIS A CA 1
ATOM 864 C C . HIS A 1 111 ? 3.554 -8.943 -10.871 1.00 95.06 111 HIS A C 1
ATOM 866 O O . HIS A 1 111 ? 2.895 -8.138 -11.536 1.00 95.06 111 HIS A O 1
ATOM 872 N N . CYS A 1 112 ? 4.534 -8.540 -10.066 1.00 95.88 112 CYS A N 1
ATOM 873 C CA . CYS A 1 112 ? 4.964 -7.158 -9.936 1.00 95.88 112 CYS A CA 1
ATOM 874 C C . CYS A 1 112 ? 5.470 -6.627 -11.280 1.00 95.88 112 CYS A C 1
ATOM 876 O O . CYS A 1 112 ? 6.454 -7.133 -11.821 1.00 95.88 112 CYS A O 1
ATOM 878 N N . ARG A 1 113 ? 4.844 -5.561 -11.787 1.00 95.06 113 ARG A N 1
ATOM 879 C CA . ARG A 1 113 ? 5.202 -4.954 -13.080 1.00 95.06 113 ARG A CA 1
ATOM 880 C C . ARG A 1 113 ? 6.581 -4.292 -13.117 1.00 95.06 113 ARG A C 1
ATOM 882 O O . ARG A 1 113 ? 7.078 -4.012 -14.200 1.00 95.06 113 ARG A O 1
ATOM 889 N N . TYR A 1 114 ? 7.207 -4.066 -11.964 1.00 94.06 114 TYR A N 1
ATOM 890 C CA . TYR A 1 114 ? 8.592 -3.606 -11.902 1.00 94.06 114 TYR A CA 1
ATOM 891 C C . TYR A 1 114 ? 9.570 -4.782 -11.964 1.00 94.06 114 TYR A C 1
ATOM 893 O O . TYR A 1 114 ? 10.317 -4.907 -12.932 1.00 94.06 114 TYR A O 1
ATOM 901 N N . CYS A 1 115 ? 9.560 -5.660 -10.955 1.00 93.06 115 CYS A N 1
ATOM 902 C CA . CYS A 1 115 ? 10.629 -6.644 -10.762 1.00 93.06 115 CYS A CA 1
ATOM 903 C C . CYS A 1 115 ? 10.262 -8.109 -11.060 1.00 93.06 115 CYS A C 1
ATOM 905 O O . CYS A 1 115 ? 11.144 -8.963 -11.016 1.00 93.06 115 CYS A O 1
ATOM 907 N N . GLY A 1 116 ? 8.991 -8.423 -11.336 1.00 92.50 116 GLY A N 1
ATOM 908 C CA . GLY A 1 116 ? 8.536 -9.782 -11.669 1.00 92.50 116 GLY A CA 1
ATOM 909 C C . GLY A 1 116 ? 8.205 -10.701 -10.482 1.00 92.50 116 GLY A C 1
ATOM 910 O O . GLY A 1 116 ? 7.789 -11.840 -10.696 1.00 92.50 116 GLY A O 1
ATOM 911 N N . ILE A 1 117 ? 8.330 -10.231 -9.234 1.00 94.50 117 ILE A N 1
ATOM 912 C CA . ILE A 1 117 ? 7.911 -11.001 -8.045 1.00 94.50 117 ILE A CA 1
ATOM 913 C C . ILE A 1 117 ? 6.413 -11.303 -8.107 1.00 94.50 117 ILE A C 1
ATOM 915 O O . ILE A 1 117 ? 5.618 -10.408 -8.380 1.00 94.50 117 ILE A O 1
ATOM 919 N N . HIS A 1 118 ? 6.028 -12.544 -7.822 1.00 94.50 118 HIS A N 1
ATOM 920 C CA . HIS A 1 118 ? 4.655 -13.029 -7.981 1.00 94.50 118 HIS A CA 1
ATOM 921 C C . HIS A 1 118 ? 4.172 -13.900 -6.810 1.00 94.50 118 HIS A C 1
ATOM 923 O O . HIS A 1 118 ? 3.189 -14.614 -6.956 1.00 94.50 118 HIS A O 1
ATOM 929 N N . ALA A 1 119 ? 4.816 -13.848 -5.640 1.00 93.88 119 ALA A N 1
ATOM 930 C CA . ALA A 1 119 ? 4.249 -14.468 -4.442 1.00 93.88 119 ALA A CA 1
ATOM 931 C C . ALA A 1 119 ? 2.928 -13.797 -4.058 1.00 93.88 119 ALA A C 1
ATOM 933 O O . ALA A 1 119 ? 2.883 -12.587 -3.833 1.00 93.88 119 ALA A O 1
ATOM 934 N N . SER A 1 120 ? 1.867 -14.592 -3.915 1.00 94.31 120 SER A N 1
ATOM 935 C CA . SER A 1 120 ? 0.514 -14.124 -3.596 1.00 94.31 120 SER A CA 1
ATOM 936 C C . SER A 1 120 ? 0.432 -13.295 -2.311 1.00 94.31 120 SER A C 1
ATOM 938 O O . SER A 1 120 ? -0.300 -12.313 -2.267 1.00 94.31 120 SER A O 1
ATOM 940 N N . SER A 1 121 ? 1.213 -13.637 -1.284 1.00 94.56 121 SER A N 1
ATOM 941 C CA . SER A 1 121 ? 1.260 -12.893 -0.018 1.00 94.56 121 SER A CA 1
ATOM 942 C C . SER A 1 121 ? 2.041 -11.581 -0.091 1.00 94.56 121 SER A C 1
ATOM 944 O O . SER A 1 121 ? 1.987 -10.793 0.849 1.00 94.56 121 SER A O 1
ATOM 946 N N . SER A 1 122 ? 2.798 -11.365 -1.166 1.00 95.56 122 SER A N 1
ATOM 947 C CA . SER A 1 122 ? 3.748 -10.258 -1.288 1.00 95.56 122 SER A CA 1
ATOM 948 C C . SER A 1 122 ? 3.403 -9.272 -2.392 1.00 95.56 122 SER A C 1
ATOM 950 O O . SER A 1 122 ? 4.153 -8.317 -2.603 1.00 95.56 122 SER A O 1
ATOM 952 N N . VAL A 1 123 ? 2.291 -9.489 -3.098 1.00 96.44 123 VAL A N 1
ATOM 953 C CA . VAL A 1 123 ? 1.803 -8.626 -4.174 1.00 96.44 123 VAL A CA 1
ATOM 954 C C . VAL A 1 123 ? 0.470 -7.983 -3.817 1.00 96.44 123 VAL A C 1
ATOM 956 O O . VAL A 1 123 ? -0.387 -8.565 -3.160 1.00 96.44 123 VAL A O 1
ATOM 959 N N . VAL A 1 124 ? 0.301 -6.760 -4.300 1.00 97.44 124 VAL A N 1
ATOM 960 C CA . VAL A 1 124 ? -0.872 -5.916 -4.103 1.00 97.44 124 VAL A CA 1
ATOM 961 C C . VAL A 1 124 ? -1.317 -5.402 -5.460 1.00 97.44 124 VAL A C 1
ATOM 963 O O . VAL A 1 124 ? -0.493 -4.991 -6.287 1.00 97.44 124 VAL A O 1
ATOM 966 N N . ARG A 1 125 ? -2.625 -5.400 -5.701 1.00 97.94 125 ARG A N 1
ATOM 967 C CA . ARG A 1 125 ? -3.209 -4.860 -6.923 1.00 97.94 125 ARG A CA 1
ATOM 968 C C . ARG A 1 125 ? -3.600 -3.409 -6.711 1.00 97.94 125 ARG A C 1
ATOM 970 O O . ARG A 1 125 ? -4.349 -3.088 -5.795 1.00 97.94 125 ARG A O 1
ATOM 977 N N . CYS A 1 126 ? -3.167 -2.528 -7.604 1.00 98.12 126 CYS A N 1
ATOM 978 C CA . CYS A 1 126 ? -3.732 -1.188 -7.677 1.00 98.12 126 CYS A CA 1
ATOM 979 C C . CYS A 1 126 ? -5.107 -1.250 -8.353 1.00 98.12 126 CYS A C 1
ATOM 981 O O . CYS A 1 126 ? -5.232 -1.686 -9.499 1.00 98.12 126 CYS A O 1
ATOM 983 N N . ASN A 1 127 ? -6.150 -0.772 -7.678 1.00 97.12 127 ASN A N 1
ATOM 984 C CA . ASN A 1 127 ? -7.514 -0.830 -8.200 1.00 97.12 127 ASN A CA 1
ATOM 985 C C . ASN A 1 127 ? -7.794 0.207 -9.298 1.00 97.12 127 ASN A C 1
ATOM 987 O O . ASN A 1 127 ? -8.813 0.081 -9.975 1.00 97.12 127 ASN A O 1
ATOM 991 N N . ILE A 1 128 ? -6.905 1.182 -9.512 1.00 97.00 128 ILE A N 1
ATOM 992 C CA . ILE A 1 128 ? -7.071 2.231 -10.528 1.00 97.00 128 ILE A CA 1
ATOM 993 C C . ILE A 1 128 ? -6.501 1.763 -11.872 1.00 97.00 128 ILE A C 1
ATOM 995 O O . ILE A 1 128 ? -7.254 1.593 -12.825 1.00 97.00 128 ILE A O 1
ATOM 999 N N . CYS A 1 129 ? -5.204 1.450 -11.940 1.00 96.50 129 CYS A N 1
ATOM 1000 C CA . CYS A 1 129 ? -4.564 0.966 -13.173 1.00 96.50 129 CYS A CA 1
ATOM 1001 C C . CYS A 1 129 ? -4.658 -0.555 -13.380 1.00 96.50 129 CYS A C 1
ATOM 1003 O O . CYS A 1 129 ? -4.206 -1.063 -14.403 1.00 96.50 129 CYS A O 1
ATOM 1005 N N . LYS A 1 130 ? -5.202 -1.293 -12.400 1.00 96.00 130 LYS A N 1
ATOM 1006 C CA . LYS A 1 130 ? -5.365 -2.760 -12.403 1.00 96.00 130 LYS A CA 1
ATOM 1007 C C . LYS A 1 130 ? -4.057 -3.562 -12.508 1.00 96.00 130 LYS A C 1
ATOM 1009 O O . LYS A 1 130 ? -4.120 -4.767 -12.745 1.00 96.00 130 LYS A O 1
ATOM 1014 N N . LYS A 1 131 ? -2.900 -2.928 -12.285 1.00 96.25 131 LYS A N 1
ATOM 1015 C CA . LYS A 1 131 ? -1.565 -3.554 -12.269 1.00 96.25 131 LYS A CA 1
ATOM 1016 C C . LYS A 1 131 ? -1.201 -4.057 -10.866 1.00 96.25 131 LYS A C 1
ATOM 1018 O O . LYS A 1 131 ? -1.712 -3.549 -9.866 1.00 96.25 131 LYS A O 1
ATOM 1023 N N . TRP A 1 132 ? -0.308 -5.043 -10.808 1.00 97.38 132 TRP A N 1
ATOM 1024 C CA . TRP A 1 132 ? 0.186 -5.647 -9.569 1.00 97.38 132 TRP A CA 1
ATOM 1025 C C . TRP A 1 132 ? 1.603 -5.178 -9.245 1.00 97.38 132 TRP A C 1
ATOM 1027 O O . TRP A 1 132 ? 2.437 -5.014 -10.141 1.00 97.38 132 TRP A O 1
ATOM 1037 N N . PHE A 1 133 ? 1.883 -4.992 -7.956 1.00 97.50 133 PHE A N 1
ATOM 1038 C CA . PHE A 1 133 ? 3.177 -4.553 -7.439 1.00 97.50 133 PHE A CA 1
ATOM 1039 C C . PHE A 1 133 ? 3.499 -5.267 -6.131 1.00 97.50 133 PHE A C 1
ATOM 1041 O O . PHE A 1 133 ? 2.598 -5.550 -5.350 1.00 97.50 133 PHE A O 1
ATOM 1048 N N . CYS A 1 134 ? 4.774 -5.561 -5.881 1.00 97.00 134 CYS A N 1
ATOM 1049 C CA . CYS A 1 134 ? 5.181 -6.222 -4.646 1.00 97.00 134 CYS A CA 1
ATOM 1050 C C . CYS A 1 134 ? 5.471 -5.233 -3.505 1.00 97.00 134 CYS A C 1
ATOM 1052 O O . CYS A 1 134 ? 5.656 -4.032 -3.728 1.00 97.00 134 CYS A O 1
ATOM 1054 N N . ASN A 1 135 ? 5.557 -5.760 -2.281 1.00 96.69 135 ASN A N 1
ATOM 1055 C CA . ASN A 1 135 ? 5.930 -5.002 -1.084 1.00 96.69 135 ASN A CA 1
ATOM 1056 C C . ASN A 1 135 ? 7.453 -4.945 -0.820 1.00 96.69 135 ASN A C 1
ATOM 1058 O O . ASN A 1 135 ? 7.875 -4.498 0.236 1.00 96.69 135 ASN A O 1
ATOM 1062 N N . SER A 1 136 ? 8.308 -5.372 -1.760 1.00 94.44 136 SER A N 1
ATOM 1063 C CA . SER A 1 136 ? 9.770 -5.270 -1.598 1.00 94.44 136 SER A CA 1
ATOM 1064 C C . SER A 1 136 ? 10.305 -3.904 -2.010 1.00 94.44 136 SER A C 1
ATOM 1066 O O . SER A 1 136 ? 9.843 -3.328 -3.000 1.00 94.44 136 SER A O 1
ATOM 1068 N N . ARG A 1 137 ? 11.366 -3.450 -1.338 1.00 92.00 137 ARG A N 1
ATOM 1069 C CA . ARG A 1 137 ? 12.104 -2.228 -1.701 1.00 92.00 137 ARG A CA 1
ATOM 1070 C C . ARG A 1 137 ? 13.111 -2.433 -2.829 1.00 92.00 137 ARG A C 1
ATOM 1072 O O . ARG A 1 137 ? 13.362 -1.507 -3.601 1.00 92.00 137 ARG A O 1
ATOM 1079 N N . GLY A 1 138 ? 13.676 -3.635 -2.947 1.00 87.44 138 GLY A N 1
ATOM 1080 C CA . GLY A 1 138 ? 14.723 -3.904 -3.928 1.00 87.44 138 GLY A CA 1
ATOM 1081 C C . GLY A 1 138 ? 15.917 -2.968 -3.746 1.00 87.44 138 GLY A C 1
ATOM 1082 O O . GLY A 1 138 ? 16.456 -2.846 -2.654 1.00 87.44 138 GLY A O 1
ATOM 1083 N N . GLN A 1 139 ? 16.287 -2.263 -4.817 1.00 86.75 139 GLN A N 1
ATOM 1084 C CA . GLN A 1 139 ? 17.353 -1.249 -4.815 1.00 86.75 139 GLN A CA 1
ATOM 1085 C C . GLN A 1 139 ? 16.834 0.178 -4.563 1.00 86.75 139 GLN A C 1
ATOM 1087 O O . GLN A 1 139 ? 17.550 1.159 -4.757 1.00 86.75 139 GLN A O 1
ATOM 1092 N N . THR A 1 140 ? 15.565 0.321 -4.194 1.00 89.56 140 THR A N 1
ATOM 1093 C CA . THR A 1 140 ? 14.869 1.608 -4.142 1.00 89.56 140 THR A CA 1
ATOM 1094 C C . THR A 1 140 ? 14.575 1.993 -2.694 1.00 89.56 140 THR A C 1
ATOM 1096 O O . THR A 1 140 ? 14.627 1.165 -1.790 1.00 89.56 140 THR A O 1
ATOM 1099 N N . SER A 1 141 ? 14.264 3.267 -2.446 1.00 89.69 141 SER A N 1
ATOM 1100 C CA . SER A 1 141 ? 14.058 3.765 -1.073 1.00 89.69 141 SER A CA 1
ATOM 1101 C C . SER A 1 141 ? 12.736 3.344 -0.410 1.00 89.69 141 SER A C 1
ATOM 1103 O O . SER A 1 141 ? 12.506 3.701 0.739 1.00 89.69 141 SER A O 1
ATOM 1105 N N . GLY A 1 142 ? 11.845 2.645 -1.117 1.00 94.12 142 GLY A N 1
ATOM 1106 C CA . GLY A 1 142 ? 10.516 2.265 -0.630 1.00 94.12 142 GLY A CA 1
ATOM 1107 C C . GLY A 1 142 ? 9.945 1.103 -1.434 1.00 94.12 142 GLY A C 1
ATOM 1108 O O . GLY A 1 142 ? 10.485 0.756 -2.480 1.00 94.12 142 GLY A O 1
ATOM 1109 N N . ALA A 1 143 ? 8.872 0.480 -0.954 1.00 96.56 143 ALA A N 1
ATOM 1110 C CA . ALA A 1 143 ? 8.283 -0.672 -1.624 1.00 96.56 143 ALA A CA 1
ATOM 1111 C C . ALA A 1 143 ? 7.790 -0.318 -3.035 1.00 96.56 143 ALA A C 1
ATOM 1113 O O . ALA A 1 143 ? 7.291 0.786 -3.274 1.00 96.56 143 ALA A O 1
ATOM 1114 N N . HIS A 1 144 ? 7.871 -1.269 -3.967 1.00 96.62 144 HIS A N 1
ATOM 1115 C CA . HIS A 1 144 ? 7.417 -1.073 -5.347 1.00 96.62 144 HIS A CA 1
ATOM 1116 C C . HIS A 1 144 ? 5.964 -0.583 -5.434 1.00 96.62 144 HIS A C 1
ATOM 1118 O O . HIS A 1 144 ? 5.690 0.364 -6.169 1.00 96.62 144 HIS A O 1
ATOM 1124 N N . ILE A 1 145 ? 5.046 -1.154 -4.647 1.00 97.44 145 ILE A N 1
ATOM 1125 C CA . ILE A 1 145 ? 3.658 -0.674 -4.594 1.00 97.44 145 ILE A CA 1
ATOM 1126 C C . ILE A 1 145 ? 3.562 0.778 -4.105 1.00 97.44 145 ILE A C 1
ATOM 1128 O O . ILE A 1 145 ? 2.837 1.570 -4.698 1.00 97.44 145 ILE A O 1
ATOM 1132 N N . VAL A 1 146 ? 4.311 1.169 -3.071 1.00 97.19 146 VAL A N 1
ATOM 1133 C CA . VAL A 1 146 ? 4.252 2.535 -2.525 1.00 97.19 146 VAL A CA 1
ATOM 1134 C C . VAL A 1 146 ? 4.822 3.543 -3.523 1.00 97.19 146 VAL A C 1
ATOM 1136 O O . VAL A 1 146 ? 4.212 4.589 -3.744 1.00 97.19 146 VAL A O 1
ATOM 1139 N N . ASN A 1 147 ? 5.933 3.209 -4.186 1.00 96.31 147 ASN A N 1
ATOM 1140 C CA . ASN A 1 147 ? 6.495 4.038 -5.253 1.00 96.31 147 ASN A CA 1
ATOM 1141 C C . ASN A 1 147 ? 5.485 4.244 -6.390 1.00 96.31 147 ASN A C 1
ATOM 1143 O O . ASN A 1 147 ? 5.274 5.386 -6.801 1.00 96.31 147 ASN A O 1
ATOM 1147 N N . HIS A 1 148 ? 4.817 3.175 -6.840 1.00 96.88 148 HIS A N 1
ATOM 1148 C CA . HIS A 1 148 ? 3.763 3.266 -7.852 1.00 96.88 148 HIS A CA 1
ATOM 1149 C C . HIS A 1 148 ? 2.627 4.196 -7.406 1.00 96.88 148 HIS A C 1
ATOM 1151 O O . HIS A 1 148 ? 2.268 5.127 -8.123 1.00 96.88 148 HIS A O 1
ATOM 1157 N N . LEU A 1 149 ? 2.081 3.984 -6.203 1.00 97.38 149 LEU A N 1
ATOM 1158 C CA . LEU A 1 149 ? 0.949 4.766 -5.699 1.00 97.38 149 LEU A CA 1
ATOM 1159 C C . LEU A 1 149 ? 1.263 6.266 -5.632 1.00 97.38 149 LEU A C 1
ATOM 1161 O O . LEU A 1 149 ? 0.434 7.084 -6.025 1.00 97.38 149 LEU A O 1
ATOM 1165 N N . VAL A 1 150 ? 2.467 6.635 -5.188 1.00 96.00 150 VAL A N 1
ATOM 1166 C CA . VAL A 1 150 ? 2.893 8.041 -5.116 1.00 96.00 150 VAL A CA 1
ATOM 1167 C C . VAL A 1 150 ? 3.096 8.637 -6.512 1.00 96.00 150 VAL A C 1
ATOM 1169 O O . VAL A 1 150 ? 2.595 9.729 -6.780 1.00 96.00 150 VAL A O 1
ATOM 1172 N N . ARG A 1 151 ? 3.798 7.932 -7.411 1.00 94.50 151 ARG A N 1
ATOM 1173 C CA . ARG A 1 151 ? 4.106 8.406 -8.774 1.00 94.50 151 ARG A CA 1
ATOM 1174 C C . ARG A 1 151 ? 2.842 8.581 -9.613 1.00 94.50 151 ARG A C 1
ATOM 1176 O O . ARG A 1 151 ? 2.626 9.653 -10.170 1.00 94.50 151 ARG A O 1
ATOM 1183 N N . ALA A 1 152 ? 1.983 7.565 -9.621 1.00 95.69 152 ALA A N 1
ATOM 1184 C CA . ALA A 1 152 ? 0.734 7.554 -10.374 1.00 95.69 152 ALA A CA 1
ATOM 1185 C C . ALA A 1 152 ? -0.413 8.301 -9.667 1.00 95.69 152 ALA A C 1
ATOM 1187 O O . ALA A 1 152 ? -1.517 8.397 -10.199 1.00 95.69 152 ALA A O 1
ATOM 1188 N N . LYS A 1 153 ? -0.184 8.831 -8.454 1.00 96.38 153 LYS A N 1
ATOM 1189 C CA . LYS A 1 153 ? -1.204 9.489 -7.610 1.00 96.38 153 LYS A CA 1
ATOM 1190 C C . LYS A 1 153 ? -2.427 8.594 -7.353 1.00 96.38 153 LYS A C 1
ATOM 1192 O O . LYS A 1 153 ? -3.563 9.061 -7.231 1.00 96.38 153 LYS A O 1
ATOM 1197 N N . HIS A 1 154 ? -2.187 7.292 -7.260 1.00 97.81 154 HIS A N 1
ATOM 1198 C CA . HIS A 1 154 ? -3.183 6.278 -6.953 1.00 97.81 154 HIS A CA 1
ATOM 1199 C C . HIS A 1 154 ? -3.291 6.066 -5.446 1.00 97.81 154 HIS A C 1
ATOM 1201 O O . HIS A 1 154 ? -2.348 6.300 -4.699 1.00 97.81 154 HIS A O 1
ATOM 1207 N N . LYS A 1 155 ? -4.458 5.615 -4.984 1.00 97.25 155 LYS A N 1
ATOM 1208 C CA . LYS A 1 155 ? -4.739 5.515 -3.543 1.00 97.25 155 LYS A CA 1
ATOM 1209 C C . LYS A 1 155 ? -5.513 4.277 -3.113 1.00 97.25 155 LYS A C 1
ATOM 1211 O O . LYS A 1 155 ? -5.626 4.072 -1.918 1.00 97.25 155 LYS A O 1
ATOM 1216 N N . ASP A 1 156 ? -6.034 3.498 -4.059 1.00 97.38 156 ASP A N 1
ATOM 1217 C CA . ASP A 1 156 ? -6.946 2.372 -3.826 1.00 97.38 156 ASP A CA 1
ATOM 1218 C C . ASP A 1 156 ? -6.274 1.056 -4.248 1.00 97.38 156 ASP A C 1
ATOM 1220 O O . ASP A 1 156 ? -5.748 0.955 -5.366 1.00 97.38 156 ASP A O 1
ATOM 1224 N N . VAL A 1 157 ? -6.283 0.063 -3.355 1.00 97.88 157 VAL A N 1
ATOM 1225 C CA . VAL A 1 157 ? -5.616 -1.229 -3.547 1.00 97.88 157 VAL A CA 1
ATOM 1226 C C . VAL A 1 157 ? -6.437 -2.412 -3.027 1.00 97.88 157 VAL A C 1
ATOM 1228 O O . VAL A 1 157 ? -7.289 -2.268 -2.148 1.00 97.88 157 VAL A O 1
ATOM 1231 N N . SER A 1 158 ? -6.146 -3.596 -3.561 1.00 97.12 158 SER A N 1
ATOM 1232 C CA . SER A 1 158 ? -6.678 -4.887 -3.114 1.00 97.12 158 SER A CA 1
ATOM 1233 C C . SER A 1 158 ? -5.561 -5.909 -2.899 1.00 97.12 158 SER A C 1
ATOM 1235 O O . SER A 1 158 ? -4.516 -5.867 -3.561 1.00 97.12 158 SER A O 1
ATOM 1237 N N . LEU A 1 159 ? -5.779 -6.812 -1.945 1.00 96.62 159 LEU A N 1
ATOM 1238 C CA . LEU A 1 159 ? -4.904 -7.948 -1.671 1.00 96.62 159 LEU A CA 1
ATOM 1239 C C . LEU A 1 159 ? -5.187 -9.103 -2.640 1.00 96.62 159 LEU A C 1
ATOM 1241 O O . LEU A 1 159 ? -6.219 -9.149 -3.302 1.00 96.62 159 LEU A O 1
ATOM 1245 N N . HIS A 1 160 ? -4.247 -10.040 -2.755 1.00 96.06 160 HIS A N 1
ATOM 1246 C CA . HIS A 1 160 ? -4.446 -11.229 -3.579 1.00 96.06 160 HIS A CA 1
ATOM 1247 C C . HIS A 1 160 ? -5.447 -12.204 -2.945 1.00 96.06 160 HIS A C 1
ATOM 1249 O O . HIS A 1 160 ? -5.444 -12.390 -1.735 1.00 96.06 160 HIS A O 1
ATOM 1255 N N . LYS A 1 161 ? -6.230 -12.917 -3.762 1.00 94.62 161 LYS A N 1
ATOM 1256 C CA . LYS A 1 161 ? -7.188 -13.942 -3.299 1.00 94.62 161 LYS A CA 1
ATOM 1257 C C . LYS A 1 161 ? -6.577 -15.030 -2.405 1.00 94.62 161 LYS A C 1
ATOM 1259 O O . LYS A 1 161 ? -7.228 -15.487 -1.478 1.00 94.62 161 LYS A O 1
ATOM 1264 N N . ASP A 1 162 ? -5.324 -15.390 -2.679 1.00 92.94 162 ASP A N 1
ATOM 1265 C CA . ASP A 1 162 ? -4.559 -16.407 -1.941 1.00 92.94 162 ASP A CA 1
ATOM 1266 C C . ASP A 1 162 ? -3.643 -15.768 -0.871 1.00 92.94 162 ASP A C 1
ATOM 1268 O O . ASP A 1 162 ? -2.733 -16.406 -0.347 1.00 92.94 162 ASP A O 1
ATOM 1272 N N . SER A 1 163 ? -3.828 -14.474 -0.584 1.00 90.94 163 SER A N 1
ATOM 1273 C CA . SER A 1 163 ? -3.197 -13.792 0.550 1.00 90.94 163 SER A CA 1
ATOM 1274 C C . SER A 1 163 ? -3.789 -14.316 1.866 1.00 90.94 163 SER A C 1
ATOM 1276 O O . SER A 1 163 ? -4.954 -14.717 1.874 1.00 90.94 163 SER A O 1
ATOM 1278 N N . PRO A 1 164 ? -3.067 -14.245 3.002 1.00 85.44 164 PRO A N 1
ATOM 1279 C CA . PRO A 1 164 ? -3.614 -14.603 4.316 1.00 85.44 164 PRO A CA 1
ATOM 1280 C C . PRO A 1 164 ? -4.943 -13.913 4.675 1.00 85.44 164 PRO A C 1
ATOM 1282 O O . PRO A 1 164 ? -5.710 -14.433 5.477 1.00 85.44 164 PRO A O 1
ATOM 1285 N N . LEU A 1 165 ? -5.221 -12.753 4.072 1.00 87.94 165 LEU A N 1
ATOM 1286 C CA . LEU A 1 165 ? -6.440 -11.963 4.277 1.00 87.94 165 LEU A CA 1
ATOM 1287 C C . LEU A 1 165 ? -7.433 -12.047 3.100 1.00 87.94 165 LEU A C 1
ATOM 1289 O O . LEU A 1 165 ? -8.411 -11.301 3.069 1.00 87.94 165 LEU A O 1
ATOM 1293 N N . GLY A 1 166 ? -7.181 -12.918 2.120 1.00 90.31 166 GLY A N 1
ATOM 1294 C CA . GLY A 1 166 ? -8.016 -13.094 0.931 1.00 90.31 166 GLY A CA 1
ATOM 1295 C C . GLY A 1 166 ? -8.066 -11.883 -0.011 1.00 90.31 166 GLY A C 1
ATOM 1296 O O . GLY A 1 166 ? -7.285 -10.936 0.109 1.00 90.31 166 GLY A O 1
ATOM 1297 N N . ASP A 1 167 ? -9.017 -11.912 -0.953 1.00 91.06 167 ASP A N 1
ATOM 1298 C CA . ASP A 1 167 ? -9.285 -10.834 -1.926 1.00 91.06 167 ASP A CA 1
ATOM 1299 C C . ASP A 1 167 ? -10.007 -9.657 -1.250 1.00 91.06 167 ASP A C 1
ATOM 1301 O O . ASP A 1 167 ? -11.203 -9.418 -1.432 1.00 91.06 167 ASP A O 1
ATOM 1305 N N . THR A 1 168 ? -9.273 -8.962 -0.385 1.00 92.94 168 THR A N 1
ATOM 1306 C CA . THR A 1 168 ? -9.797 -7.879 0.444 1.00 92.94 168 THR A CA 1
ATOM 1307 C C . THR A 1 168 ? -9.380 -6.522 -0.114 1.00 92.94 168 THR A C 1
ATOM 1309 O O . THR A 1 168 ? -8.204 -6.264 -0.386 1.00 92.94 168 THR A O 1
ATOM 1312 N N . ILE A 1 169 ? -10.355 -5.621 -0.249 1.00 96.25 169 ILE A N 1
ATOM 1313 C CA . ILE A 1 169 ? -10.128 -4.207 -0.564 1.00 96.25 169 ILE A CA 1
ATOM 1314 C C . ILE A 1 169 ? -9.837 -3.464 0.740 1.00 96.25 169 ILE A C 1
ATOM 1316 O O . ILE A 1 169 ? -10.595 -3.573 1.704 1.00 96.25 169 ILE A O 1
ATOM 1320 N N . LEU A 1 170 ? -8.758 -2.681 0.768 1.00 96.12 170 LEU A N 1
ATOM 1321 C CA . LEU A 1 170 ? -8.406 -1.901 1.952 1.00 96.12 170 LEU A CA 1
ATOM 1322 C C . LEU A 1 170 ? -9.274 -0.645 2.028 1.00 96.12 170 LEU A C 1
ATOM 1324 O O . LEU A 1 170 ? -9.057 0.327 1.304 1.00 96.12 170 LEU A O 1
ATOM 1328 N N . GLU A 1 171 ? -10.263 -0.661 2.918 1.00 96.00 171 GLU A N 1
ATOM 1329 C CA . GLU A 1 171 ? -11.188 0.453 3.106 1.00 96.00 171 GLU A CA 1
ATOM 1330 C C . GLU A 1 171 ? -11.493 0.729 4.580 1.00 96.00 171 GLU A C 1
ATOM 1332 O O . GLU A 1 171 ? -11.414 -0.142 5.445 1.00 96.00 171 GLU A O 1
ATOM 1337 N N . CYS A 1 172 ? -11.817 1.984 4.881 1.00 95.12 172 CYS A N 1
ATOM 1338 C CA . CYS A 1 172 ? -12.193 2.415 6.220 1.00 95.12 172 CYS A CA 1
ATOM 1339 C C . CYS A 1 172 ? -13.534 1.798 6.614 1.00 95.12 172 CYS A C 1
ATOM 1341 O O . CYS A 1 172 ? -14.543 2.045 5.954 1.00 95.12 172 CYS A O 1
ATOM 1343 N N . TYR A 1 173 ? -13.575 1.118 7.756 1.00 91.56 173 TYR A N 1
ATOM 1344 C CA . TYR A 1 173 ? -14.792 0.514 8.296 1.00 91.56 173 TYR A CA 1
ATOM 1345 C C . TYR A 1 173 ? -15.935 1.525 8.499 1.00 91.56 173 TYR A C 1
ATOM 1347 O O . TYR A 1 173 ? -17.103 1.185 8.353 1.00 91.56 173 TYR A O 1
ATOM 1355 N N . ASN A 1 174 ? -15.613 2.781 8.825 1.00 91.00 174 ASN A N 1
ATOM 1356 C CA . ASN A 1 174 ? -16.623 3.791 9.143 1.00 91.00 174 ASN A CA 1
ATOM 1357 C C . ASN A 1 174 ? -17.189 4.527 7.916 1.00 91.00 174 ASN A C 1
ATOM 1359 O O . ASN A 1 174 ? -18.381 4.801 7.869 1.00 91.00 174 ASN A O 1
ATOM 1363 N N . CYS A 1 175 ? -16.344 4.916 6.957 1.00 93.31 175 CYS A N 1
ATOM 1364 C CA . CYS A 1 175 ? -16.764 5.755 5.823 1.00 93.31 175 CYS A CA 1
ATOM 1365 C C . CYS A 1 175 ? -16.556 5.114 4.445 1.00 93.31 175 CYS A C 1
ATOM 1367 O O . CYS A 1 175 ? -16.854 5.752 3.440 1.00 93.31 175 CYS A O 1
ATOM 1369 N N . GLY A 1 176 ? -15.986 3.907 4.372 1.00 94.31 176 GLY A N 1
ATOM 1370 C CA . GLY A 1 176 ? -15.661 3.236 3.109 1.00 94.31 176 GLY A CA 1
ATOM 1371 C C . GLY A 1 176 ? -14.543 3.906 2.301 1.00 94.31 176 GLY A C 1
ATOM 1372 O O . GLY A 1 176 ? -14.309 3.541 1.153 1.00 94.31 176 GLY A O 1
ATOM 1373 N N . CYS A 1 177 ? -13.842 4.901 2.858 1.00 95.81 177 CYS A N 1
ATOM 1374 C CA . CYS A 1 177 ? -12.724 5.544 2.168 1.00 95.81 177 CYS A CA 1
ATOM 1375 C C . CYS A 1 177 ? -11.602 4.533 1.912 1.00 95.81 177 CYS A C 1
ATOM 1377 O O . CYS A 1 177 ? -11.163 3.845 2.830 1.00 95.81 177 CYS A O 1
ATOM 1379 N N . ARG A 1 178 ? -11.108 4.497 0.673 1.00 97.00 178 ARG A N 1
ATOM 1380 C CA . ARG A 1 178 ? -10.103 3.529 0.204 1.00 97.00 178 ARG A CA 1
ATOM 1381 C C . ARG A 1 178 ? -8.698 4.091 0.095 1.00 97.00 178 ARG A C 1
ATOM 1383 O O . ARG A 1 178 ? -7.835 3.452 -0.480 1.00 97.00 178 ARG A O 1
ATOM 1390 N N . ASN A 1 179 ? -8.472 5.315 0.574 1.00 96.88 179 ASN A N 1
ATOM 1391 C CA . ASN A 1 179 ? -7.165 5.952 0.475 1.00 96.88 179 ASN A CA 1
ATOM 1392 C C . ASN A 1 179 ? -6.191 5.344 1.490 1.00 96.88 179 ASN A C 1
ATOM 1394 O O . ASN A 1 179 ? -6.185 5.758 2.649 1.00 96.88 179 ASN A O 1
ATOM 1398 N N . VAL A 1 180 ? -5.333 4.429 1.041 1.00 97.19 180 VAL A N 1
ATOM 1399 C CA . VAL A 1 180 ? -4.371 3.718 1.900 1.00 97.19 180 VAL A CA 1
ATOM 1400 C C . VAL A 1 180 ? -3.428 4.629 2.684 1.00 97.19 180 VAL A C 1
ATOM 1402 O O . VAL A 1 180 ? -3.025 4.263 3.779 1.00 97.19 180 VAL A O 1
ATOM 1405 N N . PHE A 1 181 ? -3.131 5.835 2.188 1.00 96.94 181 PHE A N 1
ATOM 1406 C CA . PHE A 1 181 ? -2.285 6.805 2.896 1.00 96.94 181 PHE A CA 1
ATOM 1407 C C . PHE A 1 181 ? -2.982 7.460 4.095 1.00 96.94 181 PHE A C 1
ATOM 1409 O O . PHE A 1 181 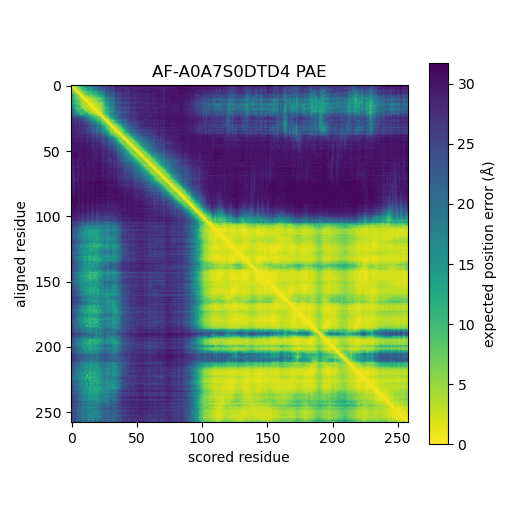? -2.326 8.045 4.952 1.00 96.94 181 PHE A O 1
ATOM 1416 N N . LEU A 1 182 ? -4.315 7.393 4.151 1.00 95.62 182 LEU A N 1
ATOM 1417 C CA . LEU A 1 182 ? -5.110 7.868 5.283 1.00 95.62 182 LEU A CA 1
ATOM 1418 C C . LEU A 1 182 ? -5.544 6.731 6.205 1.00 95.62 182 LEU A C 1
ATOM 1420 O O . LEU A 1 182 ? -6.011 7.011 7.312 1.00 95.62 182 LEU A O 1
ATOM 1424 N N . LEU A 1 183 ? -5.450 5.483 5.744 1.00 96.06 183 LEU A N 1
ATOM 1425 C CA . LEU A 1 183 ? -5.852 4.313 6.505 1.00 96.06 183 LEU A CA 1
ATOM 1426 C C . LEU A 1 183 ? -4.777 3.912 7.510 1.00 96.06 183 LEU A C 1
ATOM 1428 O O . LEU A 1 183 ? -3.572 3.993 7.271 1.00 96.06 183 LEU A O 1
ATOM 1432 N N . GLY A 1 184 ? -5.260 3.426 8.639 1.00 94.94 184 GLY A N 1
ATOM 1433 C CA . GLY A 1 184 ? -4.476 2.754 9.652 1.00 94.94 184 GLY A CA 1
ATOM 1434 C C . GLY A 1 184 ? -5.312 1.689 10.331 1.00 94.94 184 GLY A C 1
ATOM 1435 O O . GLY A 1 184 ? -6.519 1.600 10.090 1.00 94.94 184 GLY A O 1
ATOM 1436 N N . PHE A 1 185 ? -4.670 0.890 11.163 1.00 93.19 185 PHE A N 1
ATOM 1437 C CA . PHE A 1 185 ? -5.319 -0.136 11.954 1.00 93.19 185 PHE A CA 1
ATOM 1438 C C . PHE A 1 185 ? -5.358 0.258 13.431 1.00 93.19 185 PHE A C 1
ATOM 1440 O O . PHE A 1 185 ? -4.549 1.060 13.899 1.00 93.19 185 PHE A O 1
ATOM 1447 N N . ILE A 1 186 ? -6.322 -0.307 14.151 1.00 90.75 186 ILE A N 1
ATOM 1448 C CA . ILE A 1 186 ? -6.389 -0.277 15.612 1.00 90.75 186 ILE A CA 1
ATOM 1449 C C . ILE A 1 186 ? -6.487 -1.734 16.078 1.00 90.75 186 ILE A C 1
ATOM 1451 O O . ILE A 1 186 ? -7.409 -2.430 15.631 1.00 90.75 186 ILE A O 1
ATOM 1455 N N . PRO A 1 187 ? -5.558 -2.219 16.918 1.00 87.06 187 PRO A N 1
ATOM 1456 C CA . PRO A 1 187 ? -5.634 -3.564 17.469 1.00 87.06 187 PRO A CA 1
ATOM 1457 C C . PRO A 1 187 ? -6.749 -3.665 18.521 1.00 87.06 187 PRO A C 1
ATOM 1459 O O . PRO A 1 187 ? -7.010 -2.723 19.274 1.00 87.06 187 PRO A O 1
ATOM 1462 N N . ALA A 1 188 ? -7.431 -4.809 18.581 1.00 79.69 188 ALA A N 1
ATOM 1463 C CA . ALA A 1 188 ? -8.347 -5.130 19.673 1.00 79.69 188 ALA A CA 1
ATOM 1464 C C . ALA A 1 188 ? -7.572 -5.519 20.937 1.00 79.69 188 ALA A C 1
ATOM 1466 O O . ALA A 1 188 ? -6.464 -6.043 20.867 1.00 79.69 188 ALA A O 1
ATOM 1467 N N . LYS A 1 189 ? -8.219 -5.378 22.103 1.00 70.88 189 LYS A N 1
ATOM 1468 C CA . LYS A 1 189 ? -7.724 -5.959 23.366 1.00 70.88 189 LYS A CA 1
ATOM 1469 C C . LYS A 1 189 ? -7.719 -7.494 23.361 1.00 70.88 189 LYS A C 1
ATOM 1471 O O . LYS A 1 189 ? -7.018 -8.098 24.161 1.00 70.88 189 LYS A O 1
ATOM 1476 N N . SER A 1 190 ? -8.527 -8.113 22.501 1.00 66.31 190 SER A N 1
ATOM 1477 C CA . SER A 1 190 ? -8.513 -9.551 22.223 1.00 66.31 190 SER A CA 1
ATOM 1478 C C . SER A 1 190 ? -7.619 -9.828 21.011 1.00 66.31 190 SER A C 1
ATOM 1480 O O . SER A 1 190 ? -7.843 -9.242 19.956 1.00 66.31 190 SER A O 1
ATOM 1482 N N . GLU A 1 191 ? -6.646 -10.724 21.150 1.00 57.88 191 GLU A N 1
ATOM 1483 C CA . GLU A 1 191 ? -5.398 -10.794 20.360 1.00 57.88 191 GLU A CA 1
ATOM 1484 C C . GLU A 1 191 ? -5.497 -11.180 18.864 1.00 57.88 191 GLU A C 1
ATOM 1486 O O . GLU A 1 191 ? -4.531 -11.664 18.288 1.00 57.88 191 GLU A O 1
ATOM 1491 N N . SER A 1 192 ? -6.624 -10.975 18.181 1.00 70.19 192 SER A N 1
ATOM 1492 C CA . SER A 1 192 ? -6.773 -11.413 16.779 1.00 70.19 192 SER A CA 1
ATOM 1493 C C . SER A 1 192 ? -7.632 -10.531 15.876 1.00 70.19 192 SER A C 1
ATOM 1495 O O . SER A 1 192 ? -7.776 -10.837 14.693 1.00 70.19 192 SER A O 1
ATOM 1497 N N . ILE A 1 193 ? -8.194 -9.426 16.379 1.00 76.81 193 ILE A N 1
ATOM 1498 C CA . ILE A 1 193 ? -9.069 -8.563 15.572 1.00 76.81 193 ILE A CA 1
ATOM 1499 C C . ILE A 1 193 ? -8.420 -7.197 15.370 1.00 76.81 193 ILE A C 1
ATOM 1501 O O . ILE A 1 193 ? -8.074 -6.508 16.329 1.00 76.81 193 ILE A O 1
ATOM 1505 N N . VAL A 1 194 ? -8.310 -6.784 14.109 1.00 85.81 194 VAL A N 1
ATOM 1506 C CA . VAL A 1 194 ? -7.864 -5.445 13.710 1.00 85.81 194 VAL A CA 1
ATOM 1507 C C . VAL A 1 194 ? -8.974 -4.738 12.938 1.00 85.81 194 VAL A C 1
ATOM 1509 O O . VAL A 1 194 ? -9.682 -5.354 12.142 1.00 85.81 194 VAL A O 1
ATOM 1512 N N . VAL A 1 195 ? -9.133 -3.432 13.156 1.00 89.38 195 VAL A N 1
ATOM 1513 C CA . VAL A 1 195 ? -10.090 -2.600 12.408 1.00 89.38 195 VAL A CA 1
ATOM 1514 C C . VAL A 1 195 ? -9.366 -1.5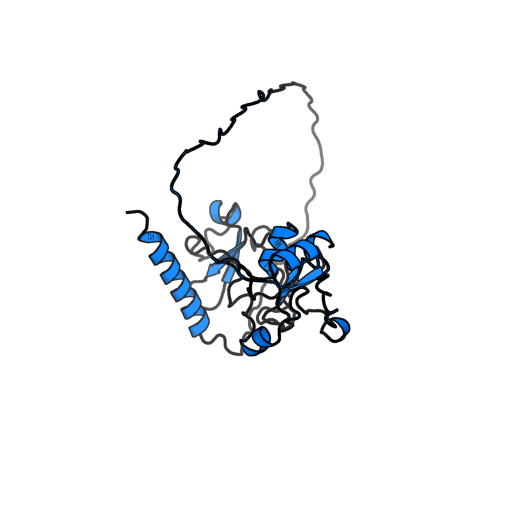23 11.611 1.00 89.38 195 VAL A C 1
ATOM 1516 O O . VAL A 1 195 ? -8.484 -0.850 12.140 1.00 89.38 195 VAL A O 1
ATOM 1519 N N . LEU A 1 196 ? -9.759 -1.335 10.347 1.00 93.06 196 LEU A N 1
ATOM 1520 C CA . LEU A 1 196 ? -9.205 -0.302 9.470 1.00 93.06 196 LEU A CA 1
ATOM 1521 C C . LEU A 1 196 ? -9.997 1.006 9.569 1.00 93.06 196 LEU A C 1
ATOM 1523 O O . LEU A 1 196 ? -11.212 1.026 9.362 1.00 93.06 196 LEU A O 1
ATOM 1527 N N . LEU A 1 197 ? -9.310 2.118 9.833 1.00 93.62 197 LEU A N 1
ATOM 1528 C CA . LEU A 1 197 ? -9.903 3.446 10.012 1.00 93.62 197 LEU A CA 1
ATOM 1529 C C . LEU A 1 197 ? -9.054 4.562 9.415 1.00 93.62 197 LEU A C 1
ATOM 1531 O O . LEU A 1 197 ? -7.826 4.545 9.489 1.00 93.62 197 LEU A O 1
ATOM 1535 N N . CYS A 1 198 ? -9.725 5.600 8.913 1.00 95.06 198 CYS A N 1
ATOM 1536 C CA . CYS A 1 198 ? -9.064 6.838 8.514 1.00 95.06 198 CYS A CA 1
ATOM 1537 C C . CYS A 1 198 ? -8.530 7.613 9.723 1.00 95.06 198 CYS A C 1
ATOM 1539 O O . CYS A 1 198 ? -9.259 7.827 10.697 1.00 95.06 198 CYS A O 1
ATOM 1541 N N . ARG A 1 199 ? -7.321 8.172 9.596 1.00 92.44 199 ARG A N 1
ATOM 1542 C CA . ARG A 1 199 ? -6.738 9.086 10.590 1.00 92.44 199 ARG A CA 1
ATOM 1543 C C . ARG A 1 199 ? -7.598 10.322 10.852 1.00 92.44 199 ARG A C 1
ATOM 1545 O O . ARG A 1 199 ? -7.653 10.810 11.977 1.00 92.44 199 ARG A O 1
ATOM 1552 N N . SER A 1 200 ? -8.236 10.835 9.805 1.00 89.19 200 SER A N 1
ATOM 1553 C CA . SER A 1 200 ? -9.187 11.943 9.836 1.00 89.19 200 SER A CA 1
ATOM 1554 C C . SER A 1 200 ? -10.191 11.765 8.686 1.00 89.19 200 SER A C 1
ATOM 1556 O O . SER A 1 200 ? -9.775 11.336 7.608 1.00 89.19 200 SER A O 1
ATOM 1558 N N . PRO A 1 201 ? -11.493 12.045 8.878 1.00 89.62 201 PRO A N 1
ATOM 1559 C CA . PRO A 1 201 ? -12.118 12.499 10.122 1.00 89.62 201 PRO A CA 1
ATOM 1560 C C . PRO A 1 201 ? -12.463 11.361 11.096 1.00 89.62 201 PRO A C 1
ATOM 1562 O O . PRO A 1 201 ? -12.713 11.642 12.257 1.00 89.62 201 PRO A O 1
ATOM 1565 N N . CYS A 1 202 ? -12.462 10.092 10.667 1.00 89.88 202 CYS A N 1
ATOM 1566 C CA . CYS A 1 202 ? -13.093 8.991 11.414 1.00 89.88 202 CYS A CA 1
ATOM 1567 C C . CYS A 1 202 ? -12.513 8.743 12.813 1.00 89.88 202 CYS A C 1
ATOM 1569 O O . CYS A 1 202 ? -13.275 8.548 13.762 1.00 89.88 202 CYS A O 1
ATOM 1571 N N . LEU A 1 203 ? -11.185 8.768 12.950 1.00 87.31 203 LEU A N 1
ATOM 1572 C CA . LEU A 1 203 ? -10.545 8.665 14.260 1.00 87.31 203 LEU A CA 1
ATOM 1573 C C . LEU A 1 203 ? -10.819 9.916 15.111 1.00 87.31 203 LEU A C 1
ATOM 1575 O O . LEU A 1 203 ? -11.229 9.812 16.265 1.00 87.31 203 LEU A O 1
ATOM 1579 N N . SER A 1 204 ? -10.641 11.101 14.519 1.00 83.00 204 SER A N 1
ATOM 1580 C CA . SER A 1 204 ? -10.754 12.398 15.200 1.00 83.00 204 SER A CA 1
ATOM 1581 C C . SER A 1 204 ? -12.171 12.718 15.682 1.00 83.00 204 SER A C 1
ATOM 1583 O O . SER A 1 204 ? -12.341 13.289 16.755 1.00 83.00 204 SER A O 1
ATOM 1585 N N . SER A 1 205 ? -13.197 12.335 14.921 1.00 81.31 205 SER A N 1
ATOM 1586 C CA . SER A 1 205 ? -14.600 12.557 15.276 1.00 81.31 205 SER A CA 1
ATOM 1587 C C . SER A 1 205 ? -15.101 11.578 16.340 1.00 81.31 205 SER A C 1
ATOM 1589 O O . SER A 1 205 ? -16.221 11.718 16.822 1.00 81.31 205 SER A O 1
ATOM 1591 N N . GLY A 1 206 ? -14.293 10.580 16.717 1.00 73.31 206 GLY A N 1
ATOM 1592 C CA . GLY A 1 206 ? -14.695 9.543 17.658 1.00 73.31 206 GLY A CA 1
ATOM 1593 C C . GLY A 1 206 ? -15.854 8.698 17.136 1.00 73.31 206 GLY A C 1
ATOM 1594 O O . GLY A 1 206 ? -16.687 8.277 17.933 1.00 73.31 206 GLY A O 1
ATOM 1595 N N . ALA A 1 207 ? -15.917 8.447 15.821 1.00 66.69 207 ALA A N 1
ATOM 1596 C CA . ALA A 1 207 ? -17.032 7.747 15.171 1.00 66.69 207 ALA A CA 1
ATOM 1597 C C . ALA A 1 207 ? -17.301 6.332 15.732 1.00 66.69 207 ALA A C 1
ATOM 1599 O O . ALA A 1 207 ? -18.375 5.775 15.532 1.00 66.69 207 ALA A O 1
ATOM 1600 N N . LEU A 1 208 ? -16.335 5.761 16.460 1.00 67.44 208 LEU A N 1
ATOM 1601 C CA . LEU A 1 208 ? -16.430 4.452 17.110 1.00 67.44 208 LEU A CA 1
ATOM 1602 C C . LEU A 1 208 ? -16.362 4.513 18.646 1.00 67.44 208 LEU A C 1
ATOM 1604 O O . LEU A 1 208 ? -16.147 3.483 19.290 1.00 67.44 208 LEU A O 1
ATOM 1608 N N . LYS A 1 209 ? -16.532 5.696 19.256 1.00 65.12 209 LYS A N 1
ATOM 1609 C CA . LYS A 1 209 ? -16.621 5.819 20.719 1.00 65.12 209 LYS A CA 1
ATOM 1610 C C . LYS A 1 209 ? -17.764 4.930 21.230 1.00 65.12 209 LYS A C 1
ATOM 1612 O O . LYS A 1 209 ? -18.905 5.100 20.818 1.00 65.12 209 LYS A O 1
ATOM 1617 N N . GLY A 1 210 ? -17.438 3.984 22.116 1.00 61.50 210 GLY A N 1
ATOM 1618 C CA . GLY A 1 210 ? -18.392 3.039 22.715 1.00 61.50 210 GLY A CA 1
ATOM 1619 C C . GLY A 1 210 ? -18.288 1.582 22.243 1.00 61.50 210 GLY A C 1
ATOM 1620 O O . GLY A 1 210 ? -19.061 0.761 22.717 1.00 61.50 210 GLY A O 1
ATOM 1621 N N . LYS A 1 211 ? -17.356 1.242 21.340 1.00 65.62 211 LYS A N 1
ATOM 1622 C CA . LYS A 1 211 ? -17.184 -0.123 20.795 1.00 65.62 211 LYS A CA 1
ATOM 1623 C C . LYS A 1 211 ? -15.966 -0.904 21.344 1.00 65.62 211 LYS A C 1
ATOM 1625 O O . LYS A 1 211 ? -15.415 -1.719 20.627 1.00 65.62 211 LYS A O 1
ATOM 1630 N N . ASP A 1 212 ? -15.516 -0.663 22.574 1.00 70.12 212 ASP A N 1
ATOM 1631 C CA . ASP A 1 212 ? -14.337 -1.322 23.198 1.00 70.12 212 ASP A CA 1
ATOM 1632 C C . ASP A 1 212 ? -12.965 -1.131 22.501 1.00 70.12 212 ASP A C 1
ATOM 1634 O O . ASP A 1 212 ? -11.952 -1.642 22.982 1.00 70.12 212 ASP A O 1
ATOM 1638 N N . TRP A 1 213 ? -12.888 -0.336 21.428 1.00 77.25 213 TRP A N 1
ATOM 1639 C CA . TRP A 1 213 ? -11.635 0.003 20.739 1.00 77.25 213 TRP A CA 1
ATOM 1640 C C . TRP A 1 213 ? -10.901 1.165 21.411 1.00 77.25 213 TRP A C 1
ATOM 1642 O O . TRP A 1 213 ? -11.491 2.223 21.658 1.00 77.25 213 TRP A O 1
ATOM 1652 N N . ASP A 1 214 ? -9.597 1.007 21.640 1.00 81.88 214 ASP A N 1
ATOM 1653 C CA . ASP A 1 214 ? -8.738 2.103 22.085 1.00 81.88 214 ASP A CA 1
ATOM 1654 C C . ASP A 1 214 ? -8.271 2.938 20.884 1.00 81.88 214 ASP A C 1
ATOM 1656 O O . ASP A 1 214 ? -7.310 2.610 20.193 1.00 81.88 214 ASP A O 1
ATOM 1660 N N . LEU A 1 215 ? -8.959 4.057 20.642 1.00 82.56 215 LEU A N 1
ATOM 1661 C CA . LEU A 1 215 ? -8.656 4.960 19.527 1.00 82.56 215 LEU A CA 1
ATOM 1662 C C . LEU A 1 215 ? -7.276 5.634 19.629 1.00 82.56 215 LEU A C 1
ATOM 1664 O O . LEU A 1 215 ? -6.836 6.258 18.663 1.00 82.56 215 LEU A O 1
ATOM 1668 N N . SER A 1 216 ? -6.591 5.542 20.773 1.00 84.44 216 SER A N 1
ATOM 1669 C CA . SER A 1 216 ? -5.223 6.047 20.908 1.00 84.44 216 SER A CA 1
ATOM 1670 C C . SER A 1 216 ? -4.185 5.144 20.232 1.00 84.44 216 SER A C 1
ATOM 1672 O O . SER A 1 216 ? -3.127 5.632 19.842 1.00 84.44 216 SER A O 1
ATOM 1674 N N . GLN A 1 217 ? -4.508 3.866 20.010 1.00 88.56 217 GLN A N 1
ATOM 1675 C CA . GLN A 1 217 ? -3.629 2.864 19.398 1.00 88.56 217 GLN A CA 1
ATOM 1676 C C . GLN A 1 217 ? -3.810 2.777 17.876 1.00 88.56 217 GLN A C 1
ATOM 1678 O O . GLN A 1 217 ? -3.854 1.694 17.298 1.00 88.56 217 GLN A O 1
ATOM 1683 N N . TRP A 1 218 ? -3.968 3.923 17.215 1.00 92.31 218 TRP A N 1
ATOM 1684 C CA . TRP A 1 218 ? -4.033 3.962 15.757 1.00 92.31 218 TRP A CA 1
ATOM 1685 C C . TRP A 1 218 ? -2.631 3.976 15.156 1.00 92.31 218 TRP A C 1
ATOM 1687 O O . TRP A 1 218 ? -1.809 4.826 15.509 1.00 92.31 218 TRP A O 1
ATOM 1697 N N . PHE A 1 219 ? -2.401 3.100 14.182 1.00 93.81 219 PHE A N 1
ATOM 1698 C CA . PHE A 1 219 ? -1.134 2.986 13.467 1.00 93.81 219 PHE A CA 1
ATOM 1699 C C . PHE A 1 219 ? -1.360 2.958 11.953 1.00 93.81 219 PHE A C 1
ATOM 1701 O O . PHE A 1 219 ? -2.306 2.316 11.499 1.00 93.81 219 PHE A O 1
ATOM 1708 N N . PRO A 1 220 ? -0.535 3.644 11.144 1.00 96.06 220 PRO A N 1
ATOM 1709 C CA . PRO A 1 220 ? -0.719 3.697 9.695 1.00 96.06 220 PRO A CA 1
ATOM 1710 C C . PRO A 1 220 ? -0.505 2.322 9.049 1.00 96.06 220 PRO A C 1
ATOM 1712 O O . PRO A 1 220 ? 0.300 1.530 9.525 1.00 96.06 220 PRO A O 1
ATOM 1715 N N . LEU A 1 221 ? -1.179 2.051 7.925 1.00 96.44 221 LEU A N 1
ATOM 1716 C CA . LEU A 1 221 ? -0.947 0.812 7.159 1.00 96.44 221 LEU A CA 1
ATOM 1717 C C . LEU A 1 221 ? 0.370 0.810 6.378 1.00 96.44 221 LEU A C 1
ATOM 1719 O O . LEU A 1 221 ? 0.833 -0.250 5.957 1.00 96.44 221 LEU A O 1
ATOM 1723 N N . ILE A 1 222 ? 0.932 1.997 6.147 1.00 97.00 222 ILE A N 1
ATOM 1724 C CA . ILE A 1 222 ? 2.209 2.191 5.468 1.00 97.00 222 ILE A CA 1
ATOM 1725 C C . ILE A 1 222 ? 3.188 2.773 6.483 1.00 97.00 222 ILE A C 1
ATOM 1727 O O . ILE A 1 222 ? 3.000 3.892 6.963 1.00 97.00 222 ILE A O 1
ATOM 1731 N N . GLU A 1 223 ? 4.248 2.028 6.765 1.00 95.12 223 GLU A N 1
ATOM 1732 C CA . GLU A 1 223 ? 5.356 2.437 7.619 1.00 95.12 223 GLU A CA 1
ATOM 1733 C C . GLU A 1 223 ? 6.665 2.290 6.845 1.00 95.12 223 GLU A C 1
ATOM 1735 O O . GLU A 1 223 ? 6.849 1.354 6.066 1.00 95.12 223 GLU A O 1
ATOM 1740 N N . ASP A 1 224 ? 7.548 3.279 6.996 1.00 94.50 224 ASP A N 1
ATOM 1741 C CA . ASP A 1 224 ? 8.840 3.332 6.305 1.00 94.50 224 ASP A CA 1
ATOM 1742 C C . ASP A 1 224 ? 8.735 3.075 4.783 1.00 94.50 224 ASP A C 1
ATOM 1744 O O . ASP A 1 224 ? 9.537 2.391 4.155 1.00 94.50 224 ASP A O 1
ATOM 1748 N N . ARG A 1 225 ? 7.695 3.654 4.163 1.00 96.00 225 ARG A N 1
ATOM 1749 C CA . ARG A 1 225 ? 7.409 3.549 2.717 1.00 96.00 225 ARG A CA 1
ATOM 1750 C C . ARG A 1 225 ? 7.148 2.110 2.236 1.00 96.00 225 ARG A C 1
ATOM 1752 O O . ARG A 1 225 ? 7.346 1.818 1.056 1.00 96.00 225 ARG A O 1
ATOM 1759 N N . SER A 1 226 ? 6.664 1.238 3.112 1.00 96.94 226 SER A N 1
ATOM 1760 C CA . SER A 1 226 ? 6.230 -0.140 2.834 1.00 96.94 226 SER A CA 1
ATOM 1761 C C . SER A 1 226 ? 4.909 -0.435 3.544 1.00 96.94 226 SER A C 1
ATOM 1763 O O . SER A 1 226 ? 4.591 0.210 4.539 1.00 96.94 226 SER A O 1
ATOM 1765 N N . PHE A 1 227 ? 4.121 -1.390 3.048 1.00 96.88 227 PHE A N 1
ATOM 1766 C CA . PHE A 1 227 ? 2.996 -1.912 3.830 1.00 96.88 227 PHE A CA 1
ATOM 1767 C C . PHE A 1 227 ? 3.512 -2.774 4.983 1.00 96.88 227 PHE A C 1
ATOM 1769 O O . PHE A 1 227 ? 4.570 -3.391 4.864 1.00 96.88 227 PHE A O 1
ATOM 1776 N N . LEU A 1 228 ? 2.749 -2.837 6.074 1.00 94.81 228 LEU A N 1
ATOM 1777 C CA . LEU A 1 228 ? 3.061 -3.701 7.215 1.00 94.81 228 LEU A CA 1
ATOM 1778 C C . LEU A 1 228 ? 3.152 -5.180 6.793 1.00 94.81 228 LEU A C 1
ATOM 1780 O O . LEU A 1 228 ? 2.340 -5.649 5.994 1.00 94.81 228 LEU A O 1
ATOM 1784 N N . SER A 1 229 ? 4.107 -5.917 7.365 1.00 92.19 229 SER A N 1
ATOM 1785 C CA . SER A 1 229 ? 4.424 -7.316 7.024 1.00 92.19 229 SER A CA 1
ATOM 1786 C C . SER A 1 229 ? 3.250 -8.280 7.206 1.00 92.19 229 SER A C 1
ATOM 1788 O O . SER A 1 229 ? 3.054 -9.172 6.380 1.00 92.19 229 SER A O 1
ATOM 1790 N N . TRP A 1 230 ? 2.443 -8.082 8.253 1.00 90.81 230 TRP A N 1
ATOM 1791 C CA . TRP A 1 230 ? 1.251 -8.893 8.520 1.00 90.81 230 TRP A CA 1
ATOM 1792 C C . TRP A 1 230 ? 0.143 -8.676 7.478 1.00 90.81 230 TRP A C 1
ATOM 1794 O O . TRP A 1 230 ? -0.666 -9.569 7.236 1.00 90.81 230 TRP A O 1
ATOM 1804 N N . LEU A 1 231 ? 0.109 -7.496 6.849 1.00 92.56 231 LEU A N 1
ATOM 1805 C CA . LEU A 1 231 ? -0.864 -7.141 5.817 1.00 92.56 231 LEU A CA 1
ATOM 1806 C C . LEU A 1 231 ? -0.388 -7.606 4.436 1.00 92.56 231 LEU A C 1
ATOM 1808 O O . LEU A 1 231 ? -1.163 -8.164 3.660 1.00 92.56 231 LEU A O 1
ATOM 1812 N N . VAL A 1 232 ? 0.890 -7.365 4.131 1.00 95.12 232 VAL A N 1
ATOM 1813 C CA . VAL A 1 232 ? 1.549 -7.786 2.892 1.00 95.12 232 VAL A CA 1
ATOM 1814 C C . VAL A 1 232 ? 2.971 -8.230 3.218 1.00 95.12 232 VAL A C 1
ATOM 1816 O O . VAL A 1 232 ? 3.835 -7.406 3.527 1.00 95.12 232 VAL A O 1
ATOM 1819 N N . LYS A 1 233 ? 3.238 -9.531 3.100 1.00 94.56 233 LYS A N 1
ATOM 1820 C CA . LYS A 1 233 ? 4.544 -10.104 3.437 1.00 94.56 233 LYS A CA 1
ATOM 1821 C C . LYS A 1 233 ? 5.626 -9.542 2.526 1.00 94.56 233 LYS A C 1
ATOM 1823 O O . LYS A 1 233 ? 5.435 -9.425 1.313 1.00 94.56 233 LYS A O 1
ATOM 1828 N N . GLU A 1 234 ? 6.798 -9.269 3.079 1.00 93.94 234 GLU A N 1
ATOM 1829 C CA . GLU A 1 234 ? 7.964 -9.035 2.236 1.00 93.94 234 GLU A CA 1
ATOM 1830 C C . GLU A 1 234 ? 8.352 -10.340 1.515 1.00 93.94 234 GLU A C 1
ATOM 1832 O O . GLU A 1 234 ? 8.294 -11.412 2.123 1.00 93.94 234 GLU A O 1
ATOM 1837 N N . PRO A 1 235 ? 8.707 -10.287 0.218 1.00 92.94 235 PRO A N 1
ATOM 1838 C CA . PRO A 1 235 ? 9.190 -11.458 -0.508 1.00 92.94 235 PRO A CA 1
ATOM 1839 C C . PRO A 1 235 ? 10.414 -12.076 0.170 1.00 92.94 235 PRO A C 1
ATOM 1841 O O . PRO A 1 235 ? 11.249 -11.360 0.728 1.00 92.94 235 PRO A O 1
ATOM 1844 N N . SER A 1 236 ? 10.569 -13.393 0.061 1.00 91.62 236 SER A N 1
ATOM 1845 C CA . SER A 1 236 ? 11.720 -14.106 0.624 1.00 91.62 236 SER A CA 1
ATOM 1846 C C . SER A 1 236 ? 13.045 -13.678 -0.025 1.00 91.62 236 SER A C 1
ATOM 1848 O O . SER A 1 236 ? 13.073 -13.192 -1.158 1.00 91.62 236 SER A O 1
ATOM 1850 N N . ALA A 1 237 ? 14.169 -13.894 0.668 1.00 89.06 237 ALA A N 1
ATOM 1851 C CA . ALA A 1 237 ? 15.500 -13.566 0.143 1.00 89.06 237 ALA A CA 1
ATOM 1852 C C . ALA A 1 237 ? 15.774 -14.232 -1.221 1.00 89.06 237 ALA A C 1
ATOM 1854 O O . ALA A 1 237 ? 16.315 -13.599 -2.127 1.00 89.06 237 ALA A O 1
ATOM 1855 N N . ASP A 1 238 ? 15.320 -15.474 -1.397 1.00 88.19 238 ASP A N 1
ATOM 1856 C CA . ASP A 1 238 ? 15.455 -16.228 -2.644 1.00 88.19 238 ASP A CA 1
ATOM 1857 C C . ASP A 1 238 ? 14.672 -15.597 -3.805 1.00 88.19 238 ASP A C 1
ATOM 1859 O O . ASP A 1 238 ? 15.129 -15.588 -4.949 1.00 88.19 238 ASP A O 1
ATOM 1863 N N . GLU A 1 239 ? 13.481 -15.063 -3.533 1.00 88.38 239 GLU A N 1
ATOM 1864 C CA . GLU A 1 239 ? 12.676 -14.359 -4.533 1.00 88.38 239 GLU A CA 1
ATOM 1865 C C . GLU A 1 239 ? 13.273 -13.001 -4.881 1.00 88.38 239 GLU A C 1
ATOM 1867 O O . GLU A 1 239 ? 13.320 -12.641 -6.057 1.00 88.38 239 GLU A O 1
ATOM 1872 N N . GLN A 1 240 ? 13.776 -12.275 -3.882 1.00 88.31 240 GLN A N 1
ATOM 1873 C CA . GLN A 1 240 ? 14.474 -11.010 -4.096 1.00 88.31 240 GLN A CA 1
ATOM 1874 C C . GLN A 1 240 ? 15.763 -11.208 -4.904 1.00 88.31 240 GLN A C 1
ATOM 1876 O O . GLN A 1 240 ? 16.077 -10.380 -5.750 1.00 88.31 240 GLN A O 1
ATOM 1881 N N . ALA A 1 241 ? 16.477 -12.323 -4.726 1.00 87.12 241 ALA A N 1
ATOM 1882 C CA . ALA A 1 241 ? 17.676 -12.632 -5.506 1.00 87.12 241 ALA A CA 1
ATOM 1883 C C . ALA A 1 241 ? 17.377 -12.921 -6.990 1.00 87.12 241 ALA A C 1
ATOM 1885 O O . ALA A 1 241 ? 18.217 -12.668 -7.852 1.00 87.12 241 ALA A O 1
ATOM 1886 N N . ARG A 1 242 ? 16.185 -13.449 -7.300 1.00 87.06 242 ARG A N 1
ATOM 1887 C CA . ARG A 1 242 ? 15.747 -13.749 -8.677 1.00 87.06 242 ARG A CA 1
ATOM 1888 C C . ARG A 1 242 ? 15.018 -12.593 -9.354 1.00 87.06 242 ARG A C 1
ATOM 1890 O O . ARG A 1 242 ? 14.756 -12.664 -10.557 1.00 87.06 242 ARG A O 1
ATOM 1897 N N . MET A 1 243 ? 14.638 -11.568 -8.596 1.00 88.38 243 MET A N 1
ATOM 1898 C CA . MET A 1 243 ? 13.866 -10.461 -9.135 1.00 88.38 243 MET A CA 1
ATOM 1899 C C . MET A 1 243 ? 14.716 -9.628 -10.094 1.00 88.38 243 MET A C 1
ATOM 1901 O O . MET A 1 243 ? 15.927 -9.476 -9.929 1.00 88.38 243 MET A O 1
ATOM 1905 N N . ARG A 1 244 ? 14.065 -9.017 -11.080 1.00 88.56 244 ARG A N 1
ATOM 1906 C CA . ARG A 1 244 ? 14.732 -8.060 -11.958 1.00 88.56 244 ARG A CA 1
ATOM 1907 C C . ARG A 1 244 ? 15.199 -6.846 -11.134 1.00 88.56 244 ARG A C 1
ATOM 1909 O O . ARG A 1 244 ? 14.375 -6.266 -10.419 1.00 88.56 244 ARG A O 1
ATOM 1916 N N . PRO A 1 245 ? 16.474 -6.429 -11.234 1.00 87.38 245 PRO A N 1
ATOM 1917 C CA . PRO A 1 245 ? 16.942 -5.214 -10.583 1.00 87.38 245 PRO A CA 1
ATOM 1918 C C . PRO A 1 245 ? 16.258 -4.000 -11.217 1.00 87.38 245 PRO A C 1
ATOM 1920 O O . PRO A 1 245 ? 16.207 -3.868 -12.440 1.00 87.38 245 PRO A O 1
ATOM 1923 N N . MET A 1 246 ? 15.710 -3.127 -10.375 1.00 88.81 246 MET A N 1
ATOM 1924 C CA . MET A 1 246 ? 14.967 -1.943 -10.800 1.00 88.81 246 MET A CA 1
ATOM 1925 C C . MET A 1 246 ? 15.556 -0.714 -10.125 1.00 88.81 246 MET A C 1
ATOM 1927 O O . MET A 1 246 ? 15.480 -0.575 -8.904 1.00 88.81 246 MET A O 1
ATOM 1931 N N . SER A 1 247 ? 16.130 0.186 -10.925 1.00 89.38 247 SER A N 1
ATOM 1932 C CA . SER A 1 247 ? 16.574 1.487 -10.433 1.00 89.38 247 SER A CA 1
ATOM 1933 C C . SER A 1 247 ? 15.393 2.452 -10.324 1.00 89.38 247 SER A C 1
ATOM 1935 O O . SER A 1 247 ? 14.387 2.335 -11.033 1.00 89.38 247 SER A O 1
ATOM 1937 N N . ALA A 1 248 ? 15.523 3.458 -9.456 1.00 89.06 248 ALA A N 1
ATOM 1938 C CA . ALA A 1 248 ? 14.503 4.494 -9.310 1.00 89.06 248 ALA A CA 1
ATOM 1939 C C . ALA A 1 248 ? 14.238 5.246 -10.626 1.00 89.06 248 ALA A C 1
ATOM 1941 O O . ALA A 1 248 ? 13.092 5.555 -10.932 1.00 89.06 248 ALA A O 1
ATOM 1942 N N . GLN A 1 249 ? 15.274 5.500 -11.430 1.00 90.00 249 GLN A N 1
ATOM 1943 C CA . GLN A 1 249 ? 15.135 6.184 -12.719 1.00 90.00 249 GLN A CA 1
ATOM 1944 C C . GLN A 1 249 ? 14.343 5.349 -13.729 1.00 90.00 249 GLN A C 1
ATOM 1946 O O . GLN A 1 249 ? 13.479 5.890 -14.415 1.00 90.00 249 GLN A O 1
ATOM 1951 N N . VAL A 1 250 ? 14.590 4.036 -13.789 1.00 90.75 250 VAL A N 1
ATOM 1952 C CA . VAL A 1 250 ? 13.844 3.131 -14.676 1.00 90.75 250 VAL A CA 1
ATOM 1953 C C . VAL A 1 250 ? 12.377 3.061 -14.260 1.00 90.75 250 VAL A C 1
ATOM 1955 O O . VAL A 1 250 ? 11.507 3.161 -15.120 1.00 90.75 250 VAL A O 1
ATOM 1958 N N . MET A 1 251 ? 12.080 2.956 -12.959 1.00 91.25 251 MET A N 1
ATOM 1959 C CA . MET A 1 251 ? 10.690 2.987 -12.483 1.00 91.25 251 MET A CA 1
ATOM 1960 C C . MET A 1 251 ? 9.986 4.296 -12.848 1.00 91.25 251 MET A C 1
ATOM 1962 O O . MET A 1 251 ? 8.839 4.259 -13.276 1.00 91.25 251 MET A O 1
ATOM 1966 N N . ASN A 1 252 ? 10.664 5.441 -12.728 1.00 90.81 252 ASN A N 1
ATOM 1967 C CA . ASN A 1 252 ? 10.072 6.730 -13.092 1.00 90.81 252 ASN A CA 1
ATOM 1968 C C . ASN A 1 252 ? 9.723 6.784 -14.582 1.00 90.81 252 ASN A C 1
ATOM 1970 O O . ASN A 1 252 ? 8.598 7.125 -14.922 1.00 90.81 252 ASN A O 1
ATOM 1974 N N . LYS A 1 253 ? 10.655 6.373 -15.453 1.00 91.75 253 LYS A N 1
ATOM 1975 C CA . LYS A 1 253 ? 10.413 6.301 -16.900 1.00 91.75 253 LYS A CA 1
ATOM 1976 C C . LYS A 1 253 ? 9.259 5.354 -17.241 1.00 91.75 253 LYS A C 1
ATOM 1978 O O . LYS A 1 253 ? 8.460 5.657 -18.116 1.00 91.75 253 LYS A O 1
ATOM 1983 N N . LEU A 1 254 ? 9.151 4.212 -16.554 1.00 91.50 254 LEU A N 1
ATOM 1984 C CA . LEU A 1 254 ? 8.039 3.277 -16.756 1.00 91.50 254 LEU A 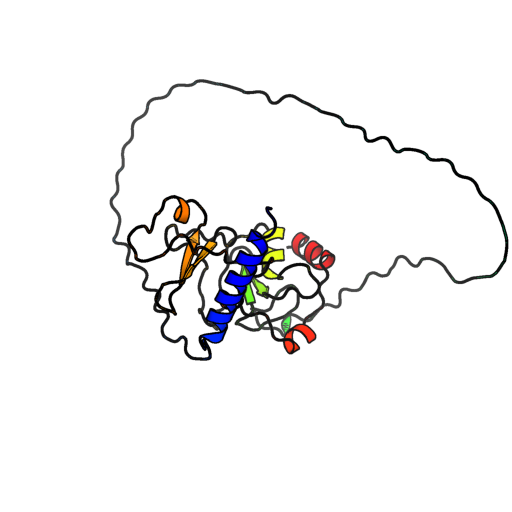CA 1
ATOM 1985 C C . LEU A 1 254 ? 6.690 3.883 -16.365 1.00 91.50 254 LEU A C 1
ATOM 1987 O O . LEU A 1 254 ? 5.721 3.686 -17.087 1.00 91.50 254 LEU A O 1
ATOM 1991 N N . GLU A 1 255 ? 6.626 4.619 -15.255 1.00 92.31 255 GLU A N 1
ATOM 1992 C CA . GLU A 1 255 ? 5.399 5.306 -14.832 1.00 92.31 255 GLU A CA 1
ATOM 1993 C C . GLU A 1 255 ? 5.026 6.473 -15.753 1.00 92.31 255 GLU A C 1
ATOM 1995 O O . GLU A 1 255 ? 3.847 6.742 -15.922 1.00 92.31 255 GLU A O 1
ATOM 2000 N N . GLU A 1 256 ? 5.991 7.146 -16.383 1.00 90.75 256 GLU A N 1
ATOM 2001 C CA . GLU A 1 256 ? 5.718 8.185 -17.391 1.00 90.75 256 GLU A CA 1
ATOM 2002 C C . GLU A 1 256 ? 5.147 7.614 -18.698 1.00 90.75 256 GLU A C 1
ATOM 2004 O O . GLU A 1 256 ? 4.421 8.303 -19.412 1.00 90.75 256 GLU A O 1
ATOM 2009 N N . LEU A 1 257 ? 5.470 6.357 -19.016 1.00 90.50 257 LEU A N 1
ATOM 2010 C CA . LEU A 1 257 ? 4.952 5.650 -20.191 1.00 90.50 257 LEU A CA 1
ATOM 2011 C C . LEU A 1 257 ? 3.559 5.033 -19.971 1.00 90.50 257 LEU A C 1
ATOM 2013 O O . LEU A 1 257 ? 2.956 4.557 -20.935 1.00 90.50 257 LEU A O 1
ATOM 2017 N N . TRP A 1 258 ? 3.080 4.959 -18.727 1.00 89.38 258 TRP A N 1
ATOM 2018 C CA . TRP A 1 258 ? 1.867 4.239 -18.322 1.00 89.38 258 TRP A CA 1
ATOM 2019 C C . TRP A 1 258 ? 0.679 5.144 -18.032 1.00 89.38 258 TRP A C 1
ATOM 2021 O O . TRP A 1 258 ? -0.443 4.604 -18.189 1.00 89.38 258 TRP A O 1
#

Mean predicted aligned error: 17.13 Å

Radius of gyration: 26.69 Å; Cα contacts (8 Å, |Δi|>4): 310; chains: 1; bounding box: 93×62×52 Å

InterPro domains:
  IPR018999 RNA helicase UPF1, Cys/His rich zinc-binding domain [PF09416] (110-258)
  IPR018999 RNA helicase UPF1, Cys/His rich zinc-binding domain [PS51997] (104-258)
  IPR018999 RNA helicase UPF1, Cys/His rich zinc-binding domain [cd21400] (111-231)

Solvent-accessible surface area (backbone atoms only — not comparable to full-atom values): 16639 Å² total; per-residue (Å²): 138,78,69,70,60,61,57,50,53,52,50,51,48,52,47,52,51,48,46,58,63,68,68,59,85,66,94,75,68,92,76,78,78,82,78,74,81,84,80,77,84,88,84,89,86,86,84,88,86,90,80,89,80,91,82,92,81,89,82,85,82,86,78,86,84,89,78,87,83,84,80,82,88,79,89,84,89,83,87,90,80,90,85,88,86,80,89,83,82,82,91,74,97,70,81,74,72,71,74,72,80,71,75,62,85,82,49,64,91,60,24,11,77,81,33,59,50,57,55,46,44,19,25,36,33,33,66,82,84,69,48,24,22,24,42,44,36,85,79,36,94,32,6,48,39,49,52,48,28,65,74,72,70,49,47,42,42,29,42,29,66,79,18,90,76,27,70,36,68,56,43,16,76,85,77,62,52,31,44,49,91,46,28,18,38,29,64,43,92,56,97,82,50,73,46,43,36,29,65,68,61,50,55,73,70,44,77,59,74,89,67,85,61,57,80,85,54,62,42,63,44,57,54,88,50,21,56,44,55,92,83,31,29,60,65,52,72,73,54,60,72,70,35,51,89,50,51,64,68,58,53,51,54,52,60,74,77,103

Foldseek 3Di:
DPPPVVVVVVVVVVVVLVVLVVVCPPDDLPDPPPDDPDDDDDDDDDDDDDDDDDDDDDDDDDDDDDDDDDDDDDDDDDDDDDDDDDDDDDDDPPCPVPPPPDCCVPADQQAAPFWRQRDQLFWKAQPPVRHIFGQDQQVHQAGRVLLLCVLLVGAWIFGDCPHSVGGDTQAAPQPRHRGLQQWWWFQAPPHPDIGIHGPPDCLVVPVPPPVRTDSVRTDGQADSRGGRCSRGNHDDPVSSVNIHRGDPVNSNVVSVVD

Sequence (258 aa):
MAQLTQVGMSQQMSQLTQDIDNLGIGDDLTFLEFKKPESKEAETYDQAERVGNDDDEKSELPENFDMDMQVPSGTGSAQLEDLKGGDLDADDPNDEEQVKEYDFKTLPEHHCRYCGIHASSSVVRCNICKKWFCNSRGQTSGAHIVNHLVRAKHKDVSLHKDSPLGDTILECYNCGCRNVFLLGFIPAKSESIVVLLCRSPCLSSGALKGKDWDLSQWFPLIEDRSFLSWLVKEPSADEQARMRPMSAQVMNKLEELW

Nearest PDB structures (foldseek):
  2iyk-assembly2_B  TM=9.708E-01  e=2.363E-24  Homo sapiens
  2wjv-assembly2_B  TM=9.587E-01  e=1.832E-22  Homo sapiens
  2wjv-assembly1_A  TM=9.606E-01  e=8.479E-22  Homo sapiens
  8rxb-assembly1_E  TM=9.629E-01  e=9.015E-22  Homo sapiens
  8rxb-assembly1_A  TM=9.710E-01  e=1.664E-21  Homo sapiens

Organism: NCBI:txid1561963